Protein 3EOZ (pdb70)

Radius of gyration: 22.12 Å; Cα contacts (8 Å, |Δi|>4): 601; chains: 2; bounding box: 45×49×61 Å

Solvent-accessible surface area: 17477 Å² total

Organism: Plasmodium falciparum (isolate 3D7) (NCBI:txid36329)

Secondary structure (DSSP, 8-state):
--EEEEEEEE---HHHHHHHHHHHHHHHHHHTTPPEEEEEE---HHHHHHHHHHTT-TTSEEEE-GGG------HHHHHHHH-SPP-SS--EEEEEEE-HHHHHHHHHHHHT--HHHHHHHTT---SEEEEEEETTS-EEEE--GGGS---SEEEEE-/-EEEEEEE----SSHHHHHHHHHHHHHHHHSSSEEEEEEE---HHHHHHHHHHTT-TTPEEEE-GGG-----------HHHHHHHHHHHHHHHHHHHHHHHHHHTS----SEEEEEEE-HHHHHHHHHHHTT--HHHHHH---EEEEEEEE----EEEEEEEETTEEEEEEEE-

Foldseek 3Di:
DAKEKEKEFEQPPPVSLVVLLVVLVLVCVVCPPHAAQAEEEADPSRVSSSVNSCVSHVNHHYHYDNCLADDVPSLVVVLVVPLDADDDDHYHYYYYYHHPRSVLVSVCVLQVPDPVCSVVSSVDDFRIWIWMHHNVGHIDTDDDPSRGDDDPDDDDDD/DAKFKEFEKVADDCSLVVLQVVLVVCLVVLPPFAEAEEEAEDHTRVVSSVSSCVSHVNHYYYYQNLQDPDDDDDDDPDVVVVVVVVVVVVVNVVSLVVVLCVRPPDDDPDRYYYYYYHYPSSVVVNCCVLVVDDPVVVVPHDFFRMWMWDDDVWIWIWTWGDDPNHIDIDIDTD

GO terms:
  GO:0004619 phosphoglycerate mutase activity (F, IDA)

B-factor: mean 51.76, std 11.14, range [20.0, 93.27]

Structure (mmCIF, N/CA/C/O backbone):
data_3EOZ
#
_entry.id   3EOZ
#
_cell.length_a   116.244
_cell.length_b   116.244
_cell.length_c   81.986
_cell.angle_alpha   90.000
_cell.angle_beta   90.000
_cell.angle_gamma   90.000
#
_symmetry.space_group_name_H-M   'P 43 21 2'
#
loop_
_entity.id
_entity.type
_entity.pdbx_description
1 polymer 'putative Phosphoglycerate mutase'
2 non-polymer GLYCEROL
3 non-polymer 'PHOSPHATE ION'
4 water water
#
loop_
_atom_site.group_PDB
_atom_site.id
_atom_site.type_symbol
_atom_site.label_atom_id
_atom_site.label_alt_id
_atom_site.label_comp_id
_atom_site.label_asym_id
_atom_site.label_entity_id
_atom_site.label_seq_id
_atom_site.pdbx_PDB_ins_code
_atom_site.Cartn_x
_atom_site.Cartn_y
_atom_site.Cartn_z
_atom_site.occupancy
_atom_site.B_iso_or_equiv
_atom_site.auth_seq_id
_atom_site.auth_comp_id
_atom_site.auth_asym_id
_atom_site.auth_atom_id
_atom_site.pdbx_PDB_model_num
ATOM 1 N N . ASN A 1 19 ? 20.434 29.588 28.101 1.00 62.78 19 ASN A N 1
ATOM 2 C CA . ASN A 1 19 ? 21.330 29.014 29.152 1.00 62.87 19 ASN A CA 1
ATOM 3 C C . ASN A 1 19 ? 22.675 28.523 28.583 1.00 61.90 19 ASN A C 1
ATOM 4 O O . ASN A 1 19 ? 22.911 28.611 27.376 1.00 62.55 19 ASN A O 1
ATOM 9 N N . THR A 1 20 ? 23.546 28.015 29.455 1.00 60.26 20 THR A N 1
ATOM 10 C CA . THR A 1 20 ? 24.929 27.672 29.087 1.00 59.00 20 THR A CA 1
ATOM 11 C C . THR A 1 20 ? 25.012 26.326 28.328 1.00 57.30 20 THR A C 1
ATOM 12 O O . THR A 1 20 ? 24.311 25.363 28.648 1.00 57.40 20 THR A O 1
ATOM 16 N N . THR A 1 21 ? 25.858 26.267 27.305 1.00 55.30 21 THR A N 1
ATOM 17 C CA . THR A 1 21 ? 25.901 25.087 26.438 1.00 53.69 21 THR A CA 1
ATOM 18 C C . THR A 1 21 ? 27.313 24.691 26.087 1.00 52.26 21 THR A C 1
ATOM 19 O O . THR A 1 21 ? 28.174 25.551 25.904 1.00 52.24 21 THR A O 1
ATOM 23 N N . LYS A 1 22 ? 27.528 23.380 26.020 1.00 50.48 22 LYS A N 1
ATOM 24 C CA . LYS A 1 22 ? 28.748 22.791 25.489 1.00 49.34 22 LYS A CA 1
ATOM 25 C C . LYS A 1 22 ? 28.466 22.201 24.079 1.00 47.83 22 LYS A C 1
ATOM 26 O O . LYS A 1 22 ? 27.455 21.522 23.857 1.00 47.31 22 LYS A O 1
ATOM 32 N N . HIS A 1 23 ? 29.367 22.478 23.142 1.00 46.13 23 HIS A N 1
ATOM 33 C CA . HIS A 1 23 ? 29.256 22.005 21.761 1.00 44.32 23 HIS A CA 1
ATOM 34 C C . HIS A 1 23 ? 30.344 20.998 21.527 1.00 42.54 23 HIS A C 1
ATOM 35 O O . HIS A 1 23 ? 31.503 21.347 21.508 1.00 42.08 23 HIS A O 1
ATOM 42 N N . ILE A 1 24 ? 29.965 19.742 21.375 1.00 41.11 24 ILE A N 1
ATOM 43 C CA . ILE A 1 24 ? 30.904 18.659 21.148 1.00 40.15 24 ILE A CA 1
ATOM 44 C C . ILE A 1 24 ? 30.849 18.316 19.665 1.00 39.70 24 ILE A C 1
ATOM 45 O O . ILE A 1 24 ? 29.940 17.621 19.206 1.00 39.05 24 ILE A O 1
ATOM 50 N N . ILE A 1 25 ? 31.808 18.846 18.918 1.00 39.00 25 ILE A N 1
ATOM 51 C CA . ILE A 1 25 ? 31.829 18.691 17.475 1.00 38.68 25 ILE A CA 1
ATOM 52 C C . ILE A 1 25 ? 32.696 17.487 17.117 1.00 38.47 25 ILE A C 1
ATOM 53 O O . ILE A 1 25 ? 33.920 17.543 17.179 1.00 37.42 25 ILE A O 1
ATOM 58 N N . LEU A 1 26 ? 32.039 16.388 16.757 1.00 39.10 26 LEU A N 1
ATOM 59 C CA . LEU A 1 26 ? 32.735 15.158 16.402 1.00 39.92 26 LEU A CA 1
ATOM 60 C C . LEU A 1 26 ? 33.184 15.278 14.962 1.00 40.60 26 LEU A C 1
ATOM 61 O O . LEU A 1 26 ? 32.378 15.585 14.090 1.00 40.67 26 LEU A O 1
ATOM 66 N N . VAL A 1 27 ? 34.476 15.065 14.733 1.00 41.74 27 VAL A N 1
ATOM 67 C CA . VAL A 1 27 ? 35.065 15.169 13.405 1.00 42.81 27 VAL A CA 1
ATOM 68 C C . VAL A 1 27 ? 35.648 13.826 12.977 1.00 44.40 27 VAL A C 1
ATOM 69 O O . VAL A 1 27 ? 36.594 13.312 13.587 1.00 43.63 27 VAL A O 1
ATOM 73 N N . ARG A 1 28 ? 35.073 13.258 11.922 1.00 46.47 28 ARG A N 1
ATOM 74 C CA . ARG A 1 28 ? 35.549 12.002 11.369 1.00 48.39 28 ARG A CA 1
ATOM 75 C C . ARG A 1 28 ? 36.833 12.230 10.572 1.00 49.71 28 ARG A C 1
ATOM 76 O O . ARG A 1 28 ? 36.902 13.168 9.785 1.00 50.14 28 ARG A O 1
ATOM 84 N N . HIS A 1 29 ? 37.846 11.393 10.793 1.00 51.24 29 HIS A N 1
ATOM 85 C CA . HIS A 1 29 ? 39.064 11.389 9.950 1.00 52.33 29 HIS A CA 1
ATOM 86 C C . HIS A 1 29 ? 38.997 10.410 8.758 1.00 53.38 29 HIS A C 1
ATOM 87 O O . HIS A 1 29 ? 39.784 10.517 7.812 1.00 53.93 29 HIS A O 1
ATOM 94 N N . GLY A 1 30 ? 38.065 9.463 8.791 1.00 54.41 30 GLY A N 1
ATOM 95 C CA . GLY A 1 30 ? 37.846 8.540 7.654 1.00 55.06 30 GLY A CA 1
ATOM 96 C C . GLY A 1 30 ? 37.550 9.196 6.306 1.00 55.14 30 GLY A C 1
ATOM 97 O O . GLY A 1 30 ? 37.737 10.404 6.130 1.00 55.55 30 GLY A O 1
ATOM 98 N N . THR A 1 46 ? 46.926 10.634 3.507 1.00 72.92 46 THR A N 1
ATOM 99 C CA . THR A 1 46 ? 46.923 10.857 2.055 1.00 73.16 46 THR A CA 1
ATOM 100 C C . THR A 1 46 ? 46.974 12.342 1.725 1.00 73.22 46 THR A C 1
ATOM 101 O O . THR A 1 46 ? 46.440 13.163 2.467 1.00 73.58 46 THR A O 1
ATOM 105 N N . LYS A 1 47 ? 47.589 12.680 0.595 1.00 73.18 47 LYS A N 1
ATOM 106 C CA . LYS A 1 47 ? 47.693 14.075 0.148 1.00 73.07 47 LYS A CA 1
ATOM 107 C C . LYS A 1 47 ? 46.331 14.763 -0.025 1.00 72.48 47 LYS A C 1
ATOM 108 O O . LYS A 1 47 ? 46.167 15.938 0.332 1.00 72.50 47 LYS A O 1
ATOM 114 N N . GLU A 1 48 ? 45.375 14.034 -0.594 1.00 71.72 48 GLU A N 1
ATOM 115 C CA . GLU A 1 48 ? 43.995 14.511 -0.709 1.00 71.10 48 GLU A CA 1
ATOM 116 C C . GLU A 1 48 ? 43.296 14.435 0.654 1.00 70.38 48 GLU A C 1
ATOM 117 O O . GLU A 1 48 ? 42.466 15.283 0.990 1.00 70.18 48 GLU A O 1
ATOM 123 N N . GLY A 1 49 ? 43.638 13.418 1.437 1.00 69.59 49 GLY A N 1
ATOM 124 C CA . GLY A 1 49 ? 43.197 13.345 2.826 1.00 69.05 49 GLY A CA 1
ATOM 125 C C . GLY A 1 49 ? 43.569 14.621 3.558 1.00 68.52 49 GLY A C 1
ATOM 126 O O . GLY A 1 49 ? 42.743 15.201 4.254 1.00 68.89 49 GLY A O 1
ATOM 127 N N . CYS A 1 50 ? 44.807 15.073 3.370 1.00 67.53 50 CYS A N 1
ATOM 128 C CA . CYS A 1 50 ? 45.287 16.297 4.000 1.00 66.77 50 CYS A CA 1
ATOM 129 C C . CYS A 1 50 ? 44.516 17.514 3.536 1.00 66.20 50 CYS A C 1
ATOM 130 O O . CYS A 1 50 ? 44.112 18.345 4.349 1.00 66.32 50 CYS A O 1
ATOM 133 N N . LYS A 1 51 ? 44.316 17.625 2.231 1.00 65.67 51 LYS A N 1
ATOM 134 C CA . LYS A 1 51 ? 43.521 18.716 1.672 1.00 65.29 51 LYS A CA 1
ATOM 135 C C . LYS A 1 51 ? 42.144 18.829 2.356 1.00 64.13 51 LYS A C 1
ATOM 136 O O . LYS A 1 51 ? 41.694 19.927 2.665 1.00 64.17 51 LYS A O 1
ATOM 142 N N . GLN A 1 52 ? 41.502 17.689 2.618 1.00 62.63 52 GLN A N 1
ATOM 143 C CA . GLN A 1 52 ? 40.137 17.669 3.136 1.00 61.35 52 GLN A CA 1
ATOM 144 C C . GLN A 1 52 ? 40.066 17.995 4.622 1.00 59.70 52 GLN A C 1
ATOM 145 O O . GLN A 1 52 ? 39.182 18.741 5.043 1.00 59.88 52 GLN A O 1
ATOM 151 N N . ALA A 1 53 ? 40.992 17.459 5.414 1.00 57.43 53 ALA A N 1
ATOM 152 C CA . ALA A 1 53 ? 41.133 17.904 6.804 1.00 55.76 53 ALA A CA 1
ATOM 153 C C . ALA A 1 53 ? 41.251 19.437 6.847 1.00 54.39 53 ALA A C 1
ATOM 154 O O . ALA A 1 53 ? 40.595 20.094 7.639 1.00 53.53 53 ALA A O 1
ATOM 156 N N . ASP A 1 54 ? 42.060 19.989 5.947 1.00 53.18 54 ASP A N 1
ATOM 157 C CA . ASP A 1 54 ? 42.299 21.421 5.894 1.00 52.16 54 ASP A CA 1
ATOM 158 C C . ASP A 1 54 ? 41.038 22.204 5.520 1.00 51.27 54 ASP A C 1
ATOM 159 O O . ASP A 1 54 ? 40.805 23.272 6.090 1.00 51.23 54 ASP A O 1
ATOM 164 N N . ILE A 1 55 ? 40.242 21.698 4.569 1.00 50.29 55 ILE A N 1
ATOM 165 C CA . ILE A 1 55 ? 38.971 22.355 4.185 1.00 49.39 55 ILE A CA 1
ATOM 166 C C . ILE A 1 55 ? 37.933 22.246 5.305 1.00 48.39 55 ILE A C 1
ATOM 167 O O . ILE A 1 55 ? 37.217 23.195 5.594 1.00 48.32 55 ILE A O 1
ATOM 172 N N . THR A 1 56 ? 37.863 21.095 5.948 1.00 47.63 56 THR A N 1
ATOM 173 C CA . THR A 1 56 ? 37.049 20.967 7.146 1.00 46.90 56 THR A CA 1
ATOM 174 C C . THR A 1 56 ? 37.457 22.001 8.194 1.00 46.90 56 THR A C 1
ATOM 175 O O . THR A 1 56 ? 36.604 22.704 8.756 1.00 47.52 56 THR A O 1
ATOM 179 N N . GLY A 1 57 ? 38.762 22.102 8.436 1.00 46.24 57 GLY A N 1
ATOM 180 C CA . GLY A 1 57 ? 39.312 23.076 9.376 1.00 45.58 57 GLY A CA 1
ATOM 181 C C . GLY A 1 57 ? 38.828 24.466 9.065 1.00 44.95 57 GLY A C 1
ATOM 182 O O . GLY A 1 57 ? 38.359 25.169 9.954 1.00 45.07 57 GLY A O 1
ATOM 183 N N . LYS A 1 58 ? 38.926 24.846 7.793 1.00 44.63 58 LYS A N 1
ATOM 184 C CA . LYS A 1 58 ? 38.443 26.139 7.313 1.00 44.64 58 LYS A CA 1
ATOM 185 C C . LYS A 1 58 ? 36.950 26.298 7.517 1.00 43.96 58 LYS A C 1
ATOM 186 O O . LYS A 1 58 ? 36.479 27.367 7.913 1.00 44.16 58 LYS A O 1
ATOM 192 N N . LYS A 1 59 ? 36.200 25.239 7.231 1.00 43.24 59 LYS A N 1
ATOM 193 C CA . LYS A 1 59 ? 34.739 25.305 7.300 1.00 42.82 59 LYS A CA 1
ATOM 194 C C . LYS A 1 59 ? 34.239 25.489 8.737 1.00 41.58 59 LYS A C 1
ATOM 195 O O . LYS A 1 59 ? 33.372 26.320 9.007 1.00 40.20 59 LYS A O 1
ATOM 201 N N . LEU A 1 60 ? 34.829 24.744 9.659 1.00 41.26 60 LEU A N 1
ATOM 202 C CA . LEU A 1 60 ? 34.517 24.918 11.075 1.00 41.49 60 LEU A CA 1
ATOM 203 C C . LEU A 1 60 ? 34.840 26.340 11.537 1.00 42.13 60 LEU A C 1
ATOM 204 O O . LEU A 1 60 ? 34.140 26.889 12.376 1.00 41.74 60 LEU A O 1
ATOM 209 N N . LYS A 1 61 ? 35.893 26.932 10.969 1.00 43.07 61 LYS A N 1
ATOM 210 C CA . LYS A 1 61 ? 36.301 28.274 11.337 1.00 43.68 61 LYS A CA 1
ATOM 211 C C . LYS A 1 61 ? 35.347 29.319 10.776 1.00 44.60 61 LYS A C 1
ATOM 212 O O . LYS A 1 61 ? 35.043 30.292 11.457 1.00 44.40 61 LYS A O 1
ATOM 218 N N . ASP A 1 62 ? 34.882 29.150 9.533 1.00 45.82 62 ASP A N 1
ATOM 219 C CA . ASP A 1 62 ? 33.836 30.048 9.015 1.00 46.55 62 ASP A CA 1
ATOM 220 C C . ASP A 1 62 ? 32.643 30.080 9.993 1.00 46.51 62 ASP A C 1
ATOM 221 O O . ASP A 1 62 ? 32.136 31.140 10.321 1.00 46.83 62 ASP A O 1
ATOM 226 N N . ILE A 1 63 ? 32.225 28.922 10.482 1.00 46.87 63 ILE A N 1
ATOM 227 C CA . ILE A 1 63 ? 31.062 28.844 11.368 1.00 47.54 63 ILE A CA 1
ATOM 228 C C . ILE A 1 63 ? 31.371 29.327 12.789 1.00 48.12 63 ILE A C 1
ATOM 229 O O . ILE A 1 63 ? 30.664 30.166 13.315 1.00 48.00 63 ILE A O 1
ATOM 234 N N . LEU A 1 64 ? 32.415 28.794 13.405 1.00 49.49 64 LEU A N 1
ATOM 235 C CA . LEU A 1 64 ? 32.772 29.176 14.775 1.00 50.71 64 LEU A CA 1
ATOM 236 C C . LEU A 1 64 ? 33.260 30.620 14.851 1.00 52.36 64 LEU A C 1
ATOM 237 O O . LEU A 1 64 ? 33.154 31.258 15.896 1.00 52.15 64 LEU A O 1
ATOM 242 N N . ASN A 1 65 ? 33.798 31.127 13.746 1.00 54.14 65 ASN A N 1
ATOM 243 C CA . ASN A 1 65 ? 34.096 32.556 13.612 1.00 55.90 65 ASN A CA 1
ATOM 244 C C . ASN A 1 65 ? 34.923 33.130 14.798 1.00 56.29 65 ASN A C 1
ATOM 245 O O . ASN A 1 65 ? 36.027 32.663 15.076 1.00 56.20 65 ASN A O 1
ATOM 250 N N . ASN A 1 66 ? 34.400 34.176 15.430 1.00 57.07 66 ASN A N 1
ATOM 251 C CA . ASN A 1 66 ? 34.788 34.627 16.768 1.00 57.73 66 ASN A CA 1
ATOM 252 C C . ASN A 1 66 ? 35.169 33.551 17.794 1.00 57.28 66 ASN A C 1
ATOM 253 O O . ASN A 1 66 ? 36.261 33.619 18.364 1.00 58.11 66 ASN A O 1
ATOM 258 N N . LYS A 1 67 ? 34.300 32.554 17.996 1.00 56.59 67 LYS A N 1
ATOM 259 C CA . LYS A 1 67 ? 34.346 31.661 19.181 1.00 55.82 67 LYS A CA 1
ATOM 260 C C . LYS A 1 67 ? 35.670 30.946 19.378 1.00 54.83 67 LYS A C 1
ATOM 261 O O . LYS A 1 67 ? 36.390 30.683 18.435 1.00 55.21 67 LYS A O 1
ATOM 267 N N . LYS A 1 68 ? 35.930 30.575 20.620 1.00 54.02 68 LYS A N 1
ATOM 268 C CA . LYS A 1 68 ? 37.137 29.879 21.017 1.00 53.46 68 LYS A CA 1
ATOM 269 C C . LYS A 1 68 ? 36.836 28.394 21.146 1.00 52.59 68 LYS A C 1
ATOM 270 O O . LYS A 1 68 ? 35.905 28.010 21.863 1.00 52.30 68 LYS A O 1
ATOM 276 N N . VAL A 1 69 ? 37.610 27.549 20.467 1.00 51.71 69 VAL A N 1
ATOM 277 C CA . VAL A 1 69 ? 37.576 26.142 20.805 1.00 51.17 69 VAL A CA 1
ATOM 278 C C . VAL A 1 69 ? 38.659 25.950 21.865 1.00 51.14 69 VAL A C 1
ATOM 279 O O . VAL A 1 69 ? 39.812 26.304 21.677 1.00 50.76 69 VAL A O 1
ATOM 283 N N . SER A 1 70 ? 38.250 25.466 23.026 1.00 51.60 70 SER A N 1
ATOM 284 C CA . SER A 1 70 ? 39.166 25.327 24.143 1.00 51.94 70 SER A CA 1
ATOM 285 C C . SER A 1 70 ? 40.108 24.160 23.900 1.00 51.77 70 SER A C 1
ATOM 286 O O . SER A 1 70 ? 41.278 24.196 24.291 1.00 52.35 70 SER A O 1
ATOM 289 N N . VAL A 1 71 ? 39.617 23.134 23.221 1.00 51.39 71 VAL A N 1
ATOM 290 C CA . VAL A 1 71 ? 40.364 21.892 23.130 1.00 50.88 71 VAL A CA 1
ATOM 291 C C . VAL A 1 71 ? 39.962 21.032 21.939 1.00 50.64 71 VAL A C 1
ATOM 292 O O . VAL A 1 71 ? 38.793 20.964 21.569 1.00 50.48 71 VAL A O 1
ATOM 296 N N . ILE A 1 72 ? 40.963 20.386 21.352 1.00 50.30 72 ILE A N 1
ATOM 297 C CA . ILE A 1 72 ? 40.776 19.475 20.264 1.00 50.09 72 ILE A CA 1
ATOM 298 C C . ILE A 1 72 ? 41.242 18.109 20.755 1.00 50.91 72 ILE A C 1
ATOM 299 O O . ILE A 1 72 ? 42.437 17.830 20.791 1.00 50.61 72 ILE A O 1
ATOM 304 N N . TYR A 1 73 ? 40.287 17.269 21.140 1.00 51.97 73 TYR A N 1
ATOM 305 C CA . TYR A 1 73 ? 40.583 15.898 21.536 1.00 53.15 73 TYR A CA 1
ATOM 306 C C . TYR A 1 73 ? 40.780 15.030 20.324 1.00 54.38 73 TYR A C 1
ATOM 307 O O . TYR A 1 73 ? 40.226 15.300 19.262 1.00 54.63 73 TYR A O 1
ATOM 316 N N . HIS A 1 74 ? 41.577 13.984 20.475 1.00 56.25 74 HIS A N 1
ATOM 317 C CA . HIS A 1 74 ? 41.751 13.029 19.393 1.00 58.11 74 HIS A CA 1
ATOM 318 C C . HIS A 1 74 ? 42.226 11.673 19.899 1.00 59.40 74 HIS A C 1
ATOM 319 O O . HIS A 1 74 ? 42.745 11.548 21.016 1.00 59.74 74 HIS A O 1
ATOM 326 N N . SER A 1 75 ? 42.010 10.653 19.072 1.00 60.85 75 SER A N 1
ATOM 327 C CA . SER A 1 75 ? 42.439 9.299 19.387 1.00 62.04 75 SER A CA 1
ATOM 328 C C . SER A 1 75 ? 43.949 9.158 19.153 1.00 63.32 75 SER A C 1
ATOM 329 O O . SER A 1 75 ? 44.611 10.074 18.671 1.00 62.87 75 SER A O 1
ATOM 332 N N . ASP A 1 76 ? 44.472 7.986 19.493 1.00 65.17 76 ASP A N 1
ATOM 333 C CA . ASP A 1 76 ? 45.891 7.701 19.370 1.00 66.50 76 ASP A CA 1
ATOM 334 C C . ASP A 1 76 ? 46.256 7.352 17.925 1.00 67.48 76 ASP A C 1
ATOM 335 O O . ASP A 1 76 ? 47.417 7.390 17.557 1.00 67.83 76 ASP A O 1
ATOM 348 N N . ILE A 1 78 ? 47.110 7.369 14.018 1.00 69.28 78 ILE A N 1
ATOM 349 C CA . ILE A 1 78 ? 47.929 8.304 13.254 1.00 68.76 78 ILE A CA 1
ATOM 350 C C . ILE A 1 78 ? 47.063 9.321 12.510 1.00 67.90 78 ILE A C 1
ATOM 351 O O . ILE A 1 78 ? 47.328 10.521 12.585 1.00 68.05 78 ILE A O 1
ATOM 356 N N . ARG A 1 79 ? 46.025 8.840 11.821 1.00 66.86 79 ARG A N 1
ATOM 357 C CA . ARG A 1 79 ? 45.148 9.702 11.007 1.00 65.93 79 ARG A CA 1
ATOM 358 C C . ARG A 1 79 ? 44.384 10.744 11.839 1.00 64.27 79 ARG A C 1
ATOM 359 O O . ARG A 1 79 ? 44.160 11.859 11.376 1.00 64.11 79 ARG A O 1
ATOM 367 N N . ALA A 1 80 ? 43.977 10.364 13.048 1.00 62.44 80 ALA A N 1
ATOM 368 C CA . ALA A 1 80 ? 43.318 11.277 13.977 1.00 61.21 80 ALA A CA 1
ATOM 369 C C . ALA A 1 80 ? 44.250 12.435 14.354 1.00 60.18 80 ALA A C 1
ATOM 370 O O . ALA A 1 80 ? 43.855 13.597 14.284 1.00 59.52 80 ALA A O 1
ATOM 372 N N . LYS A 1 81 ? 45.486 12.101 14.739 1.00 59.29 81 LYS A N 1
ATOM 373 C CA . LYS A 1 81 ? 46.522 13.094 15.095 1.00 58.28 81 LYS A CA 1
ATOM 374 C C . LYS A 1 81 ? 46.835 14.019 13.922 1.00 56.94 81 LYS A C 1
ATOM 375 O O . LYS A 1 81 ? 46.943 15.243 14.069 1.00 56.23 81 LYS A O 1
ATOM 381 N N . GLU A 1 82 ? 46.972 13.411 12.751 1.00 55.63 82 GLU A N 1
ATOM 382 C CA . GLU A 1 82 ? 47.248 14.143 11.537 1.00 54.79 82 GLU A CA 1
ATOM 383 C C . GLU A 1 82 ? 46.143 15.145 11.307 1.00 53.27 82 GLU A C 1
ATOM 384 O O . GLU A 1 82 ? 46.398 16.326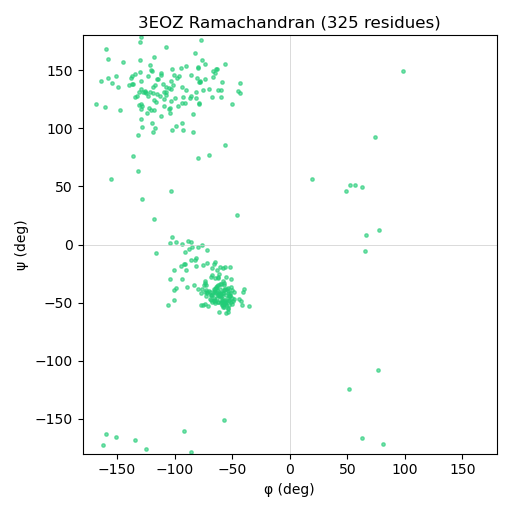 11.091 1.00 53.38 82 GLU A O 1
ATOM 390 N N . THR A 1 83 ? 44.909 14.668 11.398 1.00 51.75 83 THR A N 1
ATOM 391 C CA . THR A 1 83 ? 43.730 15.504 11.174 1.00 50.56 83 THR A CA 1
ATOM 392 C C . THR A 1 83 ? 43.641 16.628 12.194 1.00 49.61 83 THR A C 1
ATOM 393 O O . THR A 1 83 ? 43.436 17.792 11.838 1.00 48.98 83 THR A O 1
ATOM 397 N N . ALA A 1 84 ? 43.786 16.246 13.465 1.00 48.89 84 ALA A N 1
ATOM 398 C CA . ALA A 1 84 ? 43.864 17.172 14.575 1.00 48.14 84 ALA A CA 1
ATOM 399 C C . ALA A 1 84 ? 44.907 18.254 14.294 1.00 48.04 84 ALA A C 1
ATOM 400 O O . ALA A 1 84 ? 44.612 19.452 14.395 1.00 47.52 84 ALA A O 1
ATOM 402 N N . ASN A 1 85 ? 46.115 17.837 13.909 1.00 48.04 85 ASN A N 1
ATOM 403 C CA . ASN A 1 85 ? 47.179 18.797 13.588 1.00 48.11 85 ASN A CA 1
ATOM 404 C C . ASN A 1 85 ? 46.806 19.753 12.447 1.00 47.04 85 ASN A C 1
ATOM 405 O O . ASN A 1 85 ? 46.961 20.968 12.579 1.00 46.34 85 ASN A O 1
ATOM 410 N N . ILE A 1 86 ? 46.281 19.229 11.348 1.00 45.96 86 ILE A N 1
ATOM 411 C CA . ILE A 1 86 ? 45.884 20.108 10.244 1.00 45.43 86 ILE A CA 1
ATOM 412 C C . ILE A 1 86 ? 44.802 21.114 10.675 1.00 45.44 86 ILE A C 1
ATOM 413 O O . ILE A 1 86 ? 44.867 22.303 10.338 1.00 45.50 86 ILE A O 1
ATOM 418 N N . ILE A 1 87 ? 43.815 20.642 11.430 1.00 45.12 87 ILE A N 1
ATOM 419 C CA . ILE A 1 87 ? 42.679 21.477 11.778 1.00 44.77 87 ILE A CA 1
ATOM 420 C C . ILE A 1 87 ? 43.090 22.538 12.795 1.00 44.59 87 ILE A C 1
ATOM 421 O O . ILE A 1 87 ? 42.682 23.695 12.669 1.00 44.62 87 ILE A O 1
ATOM 426 N N . SER A 1 88 ? 43.920 22.146 13.765 1.00 44.44 88 SER A N 1
ATOM 427 C CA . SER A 1 88 ? 44.437 23.055 14.827 1.00 44.45 88 SER A CA 1
ATOM 428 C C . SER A 1 88 ? 45.078 24.356 14.337 1.00 44.14 88 SER A C 1
ATOM 429 O O . SER A 1 88 ? 45.191 25.297 15.119 1.00 44.54 88 SER A O 1
ATOM 432 N N . LYS A 1 89 ? 45.488 24.409 13.068 1.00 43.40 89 LYS A N 1
ATOM 433 C CA . LYS A 1 89 ? 45.919 25.653 12.430 1.00 43.50 89 LYS A CA 1
ATOM 434 C C . LYS A 1 89 ? 44.941 26.813 12.583 1.00 42.79 89 LYS A C 1
ATOM 435 O O . LYS A 1 89 ? 45.353 27.983 12.674 1.00 43.41 89 LYS A O 1
ATOM 441 N N . TYR A 1 90 ? 43.649 26.514 12.544 1.00 41.93 90 TYR A N 1
ATOM 442 C CA . TYR A 1 90 ? 42.629 27.568 12.617 1.00 41.01 90 TYR A CA 1
ATOM 443 C C . TYR A 1 90 ? 42.227 27.825 14.058 1.00 40.21 90 TYR A C 1
ATOM 444 O O . TYR A 1 90 ? 41.522 28.782 14.338 1.00 39.53 90 TYR A O 1
ATOM 453 N N . PHE A 1 91 ? 42.728 26.997 14.970 1.00 40.23 91 PHE A N 1
ATOM 454 C CA . PHE A 1 91 ? 42.469 27.146 16.413 1.00 41.06 91 PHE A CA 1
ATOM 455 C C . PHE A 1 91 ? 43.793 27.043 17.188 1.00 41.14 91 PHE A C 1
ATOM 456 O O . PHE A 1 91 ? 43.985 26.119 17.978 1.00 40.83 91 PHE A O 1
ATOM 464 N N . PRO A 1 92 ? 44.715 27.993 16.943 1.00 41.78 92 PRO A N 1
ATOM 465 C CA . PRO A 1 92 ? 46.048 27.974 17.553 1.00 42.39 92 PRO A CA 1
ATOM 466 C C . PRO A 1 92 ? 46.047 27.954 19.065 1.00 42.69 92 PRO A C 1
ATOM 467 O O . PRO A 1 92 ? 46.923 27.325 19.634 1.00 42.58 92 PRO A O 1
ATOM 471 N N . ASP A 1 93 ? 45.061 28.600 19.687 1.00 43.26 93 ASP A N 1
ATOM 472 C CA . ASP A 1 93 ? 44.941 28.646 21.143 1.00 44.14 93 ASP A CA 1
ATOM 473 C C . ASP A 1 93 ? 44.198 27.462 21.758 1.00 44.78 93 ASP A C 1
ATOM 474 O O . ASP A 1 93 ? 43.992 27.424 22.975 1.00 44.57 93 ASP A O 1
ATOM 479 N N . ALA A 1 94 ? 43.782 26.508 20.935 1.00 45.37 94 ALA A N 1
ATOM 480 C CA . ALA A 1 94 ? 43.125 25.305 21.448 1.00 46.06 94 ALA A CA 1
ATOM 481 C C . ALA A 1 94 ? 44.175 24.353 21.990 1.00 47.04 94 ALA A C 1
ATOM 482 O O . ALA A 1 94 ? 45.248 24.203 21.407 1.00 45.88 94 ALA A O 1
ATOM 484 N N . ASN A 1 95 ? 43.872 23.712 23.110 1.00 48.55 95 ASN A N 1
ATOM 485 C CA . ASN A 1 95 ? 44.747 22.668 23.619 1.00 49.96 95 ASN A CA 1
ATOM 486 C C . ASN A 1 95 ? 44.491 21.392 22.888 1.00 51.18 95 ASN A C 1
ATOM 487 O O . ASN A 1 95 ? 43.358 21.079 22.559 1.00 52.03 95 ASN A O 1
ATOM 492 N N . LEU A 1 96 ? 45.547 20.641 22.645 1.00 52.32 96 LEU A N 1
ATOM 493 C CA . LEU A 1 96 ? 45.438 19.438 21.868 1.00 53.71 96 LEU A CA 1
ATOM 494 C C . LEU A 1 96 ? 45.617 18.281 22.826 1.00 54.74 96 LEU A C 1
ATOM 495 O O . LEU A 1 96 ? 46.644 18.186 23.470 1.00 55.01 96 LEU A O 1
ATOM 500 N N . ILE A 1 97 ? 44.607 17.424 22.954 1.00 56.02 97 ILE A N 1
ATOM 501 C CA . ILE A 1 97 ? 44.662 16.337 23.919 1.00 56.87 97 ILE A CA 1
ATOM 502 C C . ILE A 1 97 ? 44.474 14.993 23.235 1.00 58.13 97 ILE A C 1
ATOM 503 O O . ILE A 1 97 ? 43.529 14.800 22.477 1.00 58.20 97 ILE A O 1
ATOM 508 N N . ASN A 1 98 ? 45.403 14.076 23.499 1.00 59.63 98 ASN A N 1
ATOM 509 C CA . ASN A 1 98 ? 45.337 12.728 22.961 1.00 61.01 98 ASN A CA 1
ATOM 510 C C . ASN A 1 98 ? 44.649 11.831 23.976 1.00 61.83 98 ASN A C 1
ATOM 511 O O . ASN A 1 98 ? 45.096 11.725 25.111 1.00 62.48 98 ASN A O 1
ATOM 516 N N . ASP A 1 99 ? 43.547 11.209 23.572 1.00 62.77 99 ASP A N 1
ATOM 517 C CA . ASP A 1 99 ? 42.852 10.268 24.435 1.00 63.44 99 ASP A CA 1
ATOM 518 C C . ASP A 1 99 ? 42.819 8.902 23.760 1.00 64.19 99 ASP A C 1
ATOM 519 O O . ASP A 1 99 ? 42.041 8.684 22.838 1.00 64.04 99 ASP A O 1
ATOM 524 N N . PRO A 1 100 ? 43.658 7.967 24.232 1.00 65.31 100 PRO A N 1
ATOM 525 C CA . PRO A 1 100 ? 43.672 6.636 23.615 1.00 65.92 100 PRO A CA 1
ATOM 526 C C . PRO A 1 100 ? 42.359 5.859 23.800 1.00 66.41 100 PRO A C 1
ATOM 527 O O . PRO A 1 100 ? 42.142 4.866 23.104 1.00 66.62 100 PRO A O 1
ATOM 531 N N . ASN A 1 101 ? 41.496 6.303 24.717 1.00 66.96 101 ASN A N 1
ATOM 532 C CA . ASN A 1 101 ? 40.154 5.718 24.852 1.00 67.43 101 ASN A CA 1
ATOM 533 C C . ASN A 1 101 ? 39.285 5.886 23.608 1.00 67.62 101 ASN A C 1
ATOM 534 O O . ASN A 1 101 ? 38.423 5.055 23.360 1.00 67.68 101 ASN A O 1
ATOM 539 N N . LEU A 1 102 ? 39.514 6.948 22.835 1.00 68.04 102 LEU A N 1
ATOM 540 C CA . LEU A 1 102 ? 38.773 7.169 21.588 1.00 68.53 102 LEU A CA 1
ATOM 541 C C . LEU A 1 102 ? 39.091 6.142 20.511 1.00 69.44 102 LEU A C 1
ATOM 542 O O . LEU A 1 102 ? 38.297 5.968 19.585 1.00 69.76 102 LEU A O 1
ATOM 547 N N . ASN A 1 103 ? 40.233 5.467 20.624 1.00 70.46 103 ASN A N 1
ATOM 548 C CA . ASN A 1 103 ? 40.622 4.434 19.657 1.00 71.27 103 ASN A CA 1
ATOM 549 C C . ASN A 1 103 ? 39.474 3.500 19.307 1.00 71.94 103 ASN A C 1
ATOM 550 O O . ASN A 1 103 ? 38.787 2.985 20.191 1.00 72.00 103 ASN A O 1
ATOM 555 N N . GLU A 1 104 ? 39.278 3.275 18.012 1.00 72.90 104 GLU A N 1
ATOM 556 C CA . GLU A 1 104 ? 38.076 2.597 17.531 1.00 73.69 104 GLU A CA 1
ATOM 557 C C . GLU A 1 104 ? 38.101 1.077 17.655 1.00 74.16 104 GLU A C 1
ATOM 558 O O . GLU A 1 104 ? 39.159 0.451 17.660 1.00 74.01 104 GLU A O 1
ATOM 564 N N . GLY A 1 105 ? 36.899 0.514 17.776 1.00 74.90 105 GLY A N 1
ATOM 565 C CA . GLY A 1 105 ? 36.631 -0.902 17.501 1.00 75.27 105 GLY A CA 1
ATOM 566 C C . GLY A 1 105 ? 35.365 -0.967 16.662 1.00 75.56 105 GLY A C 1
ATOM 567 O O . GLY A 1 105 ? 34.926 0.063 16.149 1.00 75.61 105 GLY A O 1
ATOM 568 N N . THR A 1 106 ? 34.803 -2.169 16.495 1.00 76.00 106 THR A N 1
ATOM 569 C CA . THR A 1 106 ? 33.416 -2.358 16.019 1.00 76.19 106 THR A CA 1
ATOM 570 C C . THR A 1 106 ? 33.184 -2.166 14.518 1.00 76.50 106 THR A C 1
ATOM 571 O O . THR A 1 106 ? 32.029 -2.019 14.072 1.00 76.59 106 THR A O 1
ATOM 575 N N . LYS A 1 129 ? 34.113 -2.202 25.521 1.00 78.44 129 LYS A N 1
ATOM 576 C CA . LYS A 1 129 ? 33.335 -1.138 26.149 1.00 78.34 129 LYS A CA 1
ATOM 577 C C . LYS A 1 129 ? 34.163 -0.277 27.128 1.00 78.35 129 LYS A C 1
ATOM 578 O O . LYS A 1 129 ? 33.675 0.110 28.195 1.00 78.68 129 LYS A O 1
ATOM 580 N N . ARG A 1 130 ? 35.414 0.012 26.753 1.00 78.10 130 ARG A N 1
ATOM 581 C CA . ARG A 1 130 ? 36.197 1.111 27.349 1.00 77.64 130 ARG A CA 1
ATOM 582 C C . ARG A 1 130 ? 35.822 2.453 26.706 1.00 77.47 130 ARG A C 1
ATOM 583 O O . ARG A 1 130 ? 36.238 3.515 27.175 1.00 77.43 130 ARG A O 1
ATOM 585 N N . ILE A 1 131 ? 35.069 2.382 25.603 1.00 76.84 131 ILE A N 1
ATOM 586 C CA . ILE A 1 131 ? 34.503 3.550 24.935 1.00 76.33 131 ILE A CA 1
ATOM 587 C C . ILE A 1 131 ? 33.534 4.292 25.848 1.00 75.85 131 ILE A C 1
ATOM 588 O O . ILE A 1 131 ? 33.342 5.502 25.704 1.00 75.67 131 ILE A O 1
ATOM 593 N N . ASN A 1 132 ? 32.914 3.558 26.772 1.00 75.18 132 ASN A N 1
ATOM 594 C CA . ASN A 1 132 ? 32.047 4.159 27.779 1.00 74.85 132 ASN A CA 1
ATOM 595 C C . ASN A 1 132 ? 32.828 5.155 28.645 1.00 74.11 132 ASN A C 1
ATOM 596 O O . ASN A 1 132 ? 32.315 6.207 29.014 1.00 73.63 132 ASN A O 1
ATOM 601 N N . LYS A 1 133 ? 34.073 4.812 28.956 1.00 73.51 133 LYS A N 1
ATOM 602 C CA . LYS A 1 133 ? 34.976 5.726 29.653 1.00 73.00 133 LYS A CA 1
ATOM 603 C C . LYS A 1 133 ? 35.025 7.042 28.859 1.00 71.98 133 LYS A C 1
ATOM 604 O O . LYS A 1 133 ? 34.733 8.114 29.391 1.00 71.97 133 LYS A O 1
ATOM 610 N N . ALA A 1 134 ? 35.353 6.931 27.572 1.00 70.70 134 ALA A N 1
ATOM 611 C CA . ALA A 1 134 ? 35.448 8.083 26.670 1.00 69.68 134 ALA A CA 1
ATOM 612 C C . ALA A 1 134 ? 34.139 8.874 26.555 1.00 68.83 134 ALA A C 1
ATOM 613 O O . ALA A 1 134 ? 34.139 10.090 26.729 1.00 68.53 134 ALA A O 1
ATOM 615 N N . TYR A 1 135 ? 33.028 8.201 26.259 1.00 67.78 135 TYR A N 1
ATOM 616 C CA . TYR A 1 135 ? 31.749 8.903 26.195 1.00 67.04 135 TYR A CA 1
ATOM 617 C C . TYR A 1 135 ? 31.531 9.666 27.502 1.00 66.92 135 TYR A C 1
ATOM 618 O O . TYR A 1 135 ? 31.323 10.886 27.508 1.00 66.62 135 TYR A O 1
ATOM 627 N N . GLU A 1 136 ? 31.589 8.924 28.606 1.00 66.85 136 GLU A N 1
ATOM 628 C CA . GLU A 1 136 ? 31.371 9.473 29.950 1.00 66.79 136 GLU A CA 1
ATOM 629 C C . GLU A 1 136 ? 32.191 10.743 30.162 1.00 66.01 136 GLU A C 1
ATOM 630 O O . GLU A 1 136 ? 31.705 11.711 30.723 1.00 65.88 136 GLU A O 1
ATOM 636 N N . THR A 1 137 ? 33.427 10.729 29.675 1.00 65.38 137 THR A N 1
ATOM 637 C CA . THR A 1 137 ? 34.340 11.869 29.780 1.00 65.06 137 THR A CA 1
ATOM 638 C C . THR A 1 137 ? 33.879 13.137 29.069 1.00 64.71 137 THR A C 1
ATOM 639 O O . THR A 1 137 ? 34.027 14.240 29.601 1.00 64.81 137 THR A O 1
ATOM 643 N N . TYR A 1 138 ? 33.360 12.988 27.853 1.00 63.87 138 TYR A N 1
ATOM 644 C CA . TYR A 1 138 ? 33.042 14.147 27.027 1.00 63.06 138 TYR A CA 1
ATOM 645 C C . TYR A 1 138 ? 31.610 14.612 27.170 1.00 62.87 138 TYR A C 1
ATOM 646 O O . TYR A 1 138 ? 31.327 15.797 27.042 1.00 62.49 138 TYR A O 1
ATOM 655 N N . PHE A 1 139 ? 30.706 13.689 27.458 1.00 63.03 139 PHE A N 1
ATOM 656 C CA . PHE A 1 139 ? 29.288 14.005 27.391 1.00 63.40 139 PHE A CA 1
ATOM 657 C C . PHE A 1 139 ? 28.659 14.221 28.762 1.00 64.24 139 PHE A C 1
ATOM 658 O O . PHE A 1 139 ? 27.583 13.723 29.050 1.00 64.70 139 PHE A O 1
ATOM 666 N N . TYR A 1 140 ? 29.336 14.996 29.597 1.00 65.39 140 TYR A N 1
ATOM 667 C CA . TYR A 1 140 ? 28.794 15.392 30.898 1.00 66.16 140 TYR A CA 1
ATOM 668 C C . TYR A 1 140 ? 28.263 16.811 30.760 1.00 66.44 140 TYR A C 1
ATOM 669 O O . TYR A 1 140 ? 28.809 17.609 29.997 1.00 66.81 140 TYR A O 1
ATOM 678 N N . LYS A 1 141 ? 27.190 17.121 31.473 1.00 66.91 141 LYS A N 1
ATOM 679 C CA . LYS A 1 141 ? 26.575 18.445 31.381 1.00 67.48 141 LYS A CA 1
ATOM 680 C C . LYS A 1 141 ? 27.593 19.523 31.768 1.00 67.90 141 LYS A C 1
ATOM 681 O O . LYS A 1 141 ? 28.383 19.327 32.698 1.00 68.74 141 LYS A O 1
ATOM 683 N N . PRO A 1 142 ? 27.595 20.660 31.052 1.00 68.01 142 PRO A N 1
ATOM 684 C CA . PRO A 1 142 ? 28.477 21.748 31.452 1.00 67.96 142 PRO A CA 1
ATOM 685 C C . PRO A 1 142 ? 27.906 22.454 32.670 1.00 68.14 142 PRO A C 1
ATOM 686 O O . PRO A 1 142 ? 26.700 22.350 32.925 1.00 68.53 142 PRO A O 1
ATOM 690 N N . SER A 1 143 ? 28.749 23.165 33.411 1.00 68.00 143 SER A N 1
ATOM 691 C CA . SER A 1 143 ? 28.275 24.023 34.508 1.00 68.05 143 SER A CA 1
ATOM 692 C C . SER A 1 143 ? 28.902 25.406 34.364 1.00 67.48 143 SER A C 1
ATOM 693 O O . SER A 1 143 ? 29.748 25.621 33.494 1.00 68.00 143 SER A O 1
ATOM 696 N N . GLY A 1 144 ? 28.485 26.345 35.204 1.00 66.36 144 GLY A N 1
ATOM 697 C CA . GLY A 1 144 ? 28.996 27.713 35.115 1.00 65.26 144 GLY A CA 1
ATOM 698 C C . GLY A 1 144 ? 28.287 28.484 34.026 1.00 64.06 144 GLY A C 1
ATOM 699 O O . GLY A 1 144 ? 27.312 27.999 33.448 1.00 64.42 144 GLY A O 1
ATOM 700 N N . ASP A 1 145 ? 28.781 29.681 33.738 1.00 62.43 145 ASP A N 1
ATOM 701 C CA . ASP A 1 145 ? 28.080 30.592 32.852 1.00 61.16 145 ASP A CA 1
ATOM 702 C C . ASP A 1 145 ? 28.834 30.947 31.582 1.00 59.79 145 ASP A C 1
ATOM 703 O O . ASP A 1 145 ? 28.551 31.980 30.985 1.00 59.73 145 ASP A O 1
ATOM 704 N N . GLU A 1 146 ? 29.790 30.109 31.178 1.00 58.48 146 GLU A N 1
ATOM 705 C CA . GLU A 1 146 ? 30.553 30.331 29.943 1.00 57.31 146 GLU A CA 1
ATOM 706 C C . GLU A 1 146 ? 30.317 29.172 28.977 1.00 56.11 146 GLU A C 1
ATOM 707 O O . GLU A 1 146 ? 30.518 28.029 29.335 1.00 55.94 146 GLU A O 1
ATOM 709 N N . ASP A 1 147 ? 29.866 29.477 27.763 1.00 54.83 147 ASP A N 1
ATOM 710 C CA . ASP A 1 147 ? 29.723 28.474 26.700 1.00 53.69 147 ASP A CA 1
ATOM 711 C C . ASP A 1 147 ? 31.066 27.892 26.328 1.00 52.56 147 ASP A C 1
ATOM 712 O O . ASP A 1 147 ? 32.075 28.560 26.467 1.00 52.74 147 ASP A O 1
ATOM 717 N N . GLU A 1 148 ? 31.067 26.643 25.866 1.00 51.44 148 GLU A N 1
ATOM 718 C CA . GLU A 1 148 ? 32.292 25.966 25.461 1.00 50.73 148 GLU A CA 1
ATOM 719 C C . GLU A 1 148 ? 32.115 25.233 24.126 1.00 50.01 148 GLU A C 1
ATOM 720 O O . GLU A 1 148 ? 31.027 24.709 23.818 1.00 49.66 148 GLU A O 1
ATOM 726 N N . TYR A 1 149 ? 33.201 25.203 23.360 1.00 48.80 149 TYR A N 1
ATOM 727 C CA . TYR A 1 149 ? 33.270 24.543 22.050 1.00 48.12 149 TYR A CA 1
ATOM 728 C C . TYR A 1 149 ? 34.486 23.630 22.001 1.00 47.61 149 TYR A C 1
ATOM 729 O O . TYR A 1 149 ? 35.622 24.090 22.107 1.00 47.27 149 TYR A O 1
ATOM 738 N N . GLN A 1 150 ? 34.269 22.333 21.850 1.00 47.12 150 GLN A N 1
ATOM 739 C CA . GLN A 1 150 ? 35.396 21.462 21.620 1.00 46.91 150 GLN A CA 1
ATOM 740 C C . GLN A 1 150 ? 35.220 20.531 20.450 1.00 46.02 150 GLN A C 1
ATOM 741 O O . GLN A 1 150 ? 34.115 20.250 20.015 1.00 45.92 150 GLN A O 1
ATOM 747 N N . LEU A 1 151 ? 36.366 20.075 19.961 1.00 45.24 151 LEU A N 1
ATOM 748 C CA . LEU A 1 151 ? 36.480 19.218 18.809 1.00 44.48 151 LEU A CA 1
ATOM 749 C C . LEU A 1 151 ? 36.915 17.875 19.332 1.00 44.69 151 LEU A C 1
ATOM 750 O O . LEU A 1 151 ? 37.761 17.805 20.238 1.00 44.45 151 LEU A O 1
ATOM 755 N N . VAL A 1 152 ? 36.313 16.817 18.790 1.00 44.73 152 VAL A N 1
ATOM 756 C CA . VAL A 1 152 ? 36.700 15.445 19.095 1.00 44.62 152 VAL A CA 1
ATOM 757 C C . VAL A 1 152 ? 36.901 14.710 17.775 1.00 45.23 152 VAL A C 1
ATOM 758 O O . VAL A 1 152 ? 35.953 14.399 17.066 1.00 45.51 152 VAL A O 1
ATOM 762 N N . ILE A 1 153 ? 38.155 14.429 17.461 1.00 45.73 153 ILE A N 1
ATOM 763 C CA . ILE A 1 153 ? 38.523 13.844 16.187 1.00 46.06 153 ILE A CA 1
ATOM 764 C C . ILE A 1 153 ? 38.660 12.346 16.354 1.00 46.52 153 ILE A C 1
ATOM 765 O O . ILE A 1 153 ? 39.440 11.888 17.188 1.00 46.42 153 ILE A O 1
ATOM 770 N N . CYS A 1 154 ? 37.849 11.583 15.619 1.00 46.90 154 CYS A N 1
ATOM 771 C CA . CYS A 1 154 ? 37.785 10.142 15.844 1.00 47.69 154 CYS A CA 1
ATOM 772 C C . CYS A 1 154 ? 37.177 9.374 14.680 1.00 47.81 154 CYS A C 1
ATOM 773 O O . CYS A 1 154 ? 36.967 9.923 13.601 1.00 48.46 154 CYS A O 1
ATOM 776 N N . HIS A 1 155 ? 36.948 8.084 14.899 1.00 48.21 155 HIS A N 1
ATOM 777 C CA . HIS A 1 155 ? 36.464 7.180 13.875 1.00 48.24 155 HIS A CA 1
ATOM 778 C C . HIS A 1 155 ? 34.946 7.135 13.852 1.00 47.68 155 HIS A C 1
ATOM 779 O O . HIS A 1 155 ? 34.275 7.339 14.882 1.00 47.03 155 HIS A O 1
ATOM 786 N N . GLY A 1 156 ? 34.428 6.807 12.675 1.00 47.24 156 GLY A N 1
ATOM 787 C CA . GLY A 1 156 ? 32.996 6.667 12.446 1.00 47.52 156 GLY A CA 1
ATOM 788 C C . GLY A 1 156 ? 32.234 5.816 13.434 1.00 47.30 156 GLY A C 1
ATOM 789 O O . GLY A 1 156 ? 31.194 6.235 13.919 1.00 48.21 156 GLY A O 1
ATOM 790 N N . ASN A 1 157 ? 32.739 4.624 13.732 1.00 47.39 157 ASN A N 1
ATOM 791 C CA . ASN A 1 157 ? 32.125 3.739 14.746 1.00 47.22 157 ASN A CA 1
ATOM 792 C C . ASN A 1 157 ? 31.936 4.428 16.102 1.00 46.81 157 ASN A C 1
ATOM 793 O O . ASN A 1 157 ? 30.902 4.267 16.779 1.00 46.57 157 ASN A O 1
ATOM 798 N N . VAL A 1 158 ? 32.935 5.197 16.509 1.00 46.38 158 VAL A N 1
ATOM 799 C CA . VAL A 1 158 ? 32.851 5.903 17.794 1.00 46.03 158 VAL A CA 1
ATOM 800 C C . VAL A 1 158 ? 31.856 7.063 17.678 1.00 45.39 158 VAL A C 1
ATOM 801 O O . VAL A 1 158 ? 31.074 7.320 18.605 1.00 45.85 158 VAL A O 1
ATOM 805 N N . ILE A 1 159 ? 31.877 7.739 16.532 1.00 44.71 159 ILE A N 1
ATOM 806 C CA . ILE A 1 159 ? 30.950 8.836 16.251 1.00 44.11 159 ILE A CA 1
ATOM 807 C C . ILE A 1 159 ? 29.500 8.345 16.313 1.00 44.09 159 ILE A C 1
ATOM 808 O O . ILE A 1 159 ? 28.653 8.943 17.000 1.00 43.56 159 ILE A O 1
ATOM 813 N N . ARG A 1 160 ? 29.221 7.251 15.610 1.00 43.92 160 ARG A N 1
ATOM 814 C CA . ARG A 1 160 ? 27.869 6.678 15.609 1.00 43.87 160 ARG A CA 1
ATOM 815 C C . ARG A 1 160 ? 27.403 6.210 16.987 1.00 44.15 160 ARG A C 1
ATOM 816 O O . ARG A 1 160 ? 26.224 6.294 17.308 1.00 43.84 160 ARG A O 1
ATOM 824 N N . TYR A 1 161 ? 28.326 5.697 17.787 1.00 44.78 161 TYR A N 1
ATOM 825 C CA . TYR A 1 161 ? 28.003 5.290 19.142 1.00 45.65 161 TYR A CA 1
ATOM 826 C C . TYR A 1 161 ? 27.671 6.518 19.975 1.00 45.64 161 TYR A C 1
ATOM 827 O O . TYR A 1 161 ? 26.638 6.548 20.638 1.00 45.88 161 TYR A O 1
ATOM 836 N N . PHE A 1 162 ? 28.527 7.541 19.916 1.00 45.82 162 PHE A N 1
ATOM 837 C CA . PHE A 1 162 ? 28.286 8.771 20.669 1.00 46.30 162 PHE A CA 1
ATOM 838 C C . PHE A 1 162 ? 26.970 9.436 20.264 1.00 45.54 162 PHE A C 1
ATOM 839 O O . PHE A 1 162 ? 26.224 9.940 21.130 1.00 45.58 162 PHE A O 1
ATOM 847 N N . LEU A 1 163 ? 26.706 9.441 18.954 1.00 44.23 163 LEU A N 1
ATOM 848 C CA . LEU A 1 163 ? 25.464 9.972 18.386 1.00 43.40 163 LEU A CA 1
ATOM 849 C C . LEU A 1 163 ? 24.225 9.270 18.930 1.00 43.32 163 LEU A C 1
ATOM 850 O O . LEU A 1 163 ? 23.272 9.936 19.349 1.00 43.42 163 LEU A O 1
ATOM 855 N N . CYS A 1 164 ? 24.225 7.943 18.933 1.00 43.32 164 CYS A N 1
ATOM 856 C CA . CYS A 1 164 ? 23.069 7.196 19.463 1.00 44.18 164 CYS A CA 1
ATOM 857 C C . CYS A 1 164 ? 22.907 7.338 20.971 1.00 45.04 164 CYS A C 1
ATOM 858 O O . CYS A 1 164 ? 21.803 7.545 21.464 1.00 44.59 164 CYS A O 1
ATOM 861 N N . ARG A 1 165 ? 24.012 7.252 21.699 1.00 46.30 165 ARG A N 1
ATOM 862 C CA . ARG A 1 165 ? 23.953 7.368 23.142 1.00 47.25 165 ARG A CA 1
ATOM 863 C C . ARG A 1 165 ? 23.529 8.759 23.596 1.00 47.51 165 ARG A C 1
ATOM 864 O O . ARG A 1 165 ? 22.636 8.894 24.428 1.00 48.14 165 ARG A O 1
ATOM 872 N N . ALA A 1 166 ? 24.148 9.796 23.028 1.00 47.58 166 ALA A N 1
ATOM 873 C CA . ALA A 1 166 ? 23.860 11.175 23.418 1.00 47.11 166 ALA A CA 1
ATOM 874 C C . ALA A 1 166 ? 22.426 11.577 23.105 1.00 46.94 166 ALA A C 1
ATOM 875 O O . ALA A 1 166 ? 21.805 12.345 23.842 1.00 47.00 166 ALA A O 1
ATOM 877 N N . LEU A 1 167 ? 21.915 11.087 21.981 1.00 46.78 167 LEU A N 1
ATOM 878 C CA . LEU A 1 167 ? 20.548 11.379 21.567 1.00 46.04 167 LEU A CA 1
ATOM 879 C C . LEU A 1 167 ? 19.567 10.316 22.024 1.00 45.72 167 LEU A C 1
ATOM 880 O O . LEU A 1 167 ? 18.386 10.429 21.727 1.00 44.93 167 LEU A O 1
ATOM 885 N N . GLN A 1 168 ? 20.058 9.291 22.720 1.00 45.89 168 GLN A N 1
ATOM 886 C CA . GLN A 1 168 ? 19.211 8.227 23.268 1.00 46.37 168 GLN A CA 1
ATOM 887 C C . GLN A 1 168 ? 18.382 7.555 22.171 1.00 45.84 168 GLN A C 1
ATOM 888 O O . GLN A 1 168 ? 17.174 7.414 22.286 1.00 46.35 168 GLN A O 1
ATOM 894 N N . ILE A 1 169 ? 19.041 7.139 21.103 1.00 45.17 169 ILE A N 1
ATOM 895 C CA . ILE A 1 169 ? 18.352 6.505 20.001 1.00 44.73 169 ILE A CA 1
ATOM 896 C C . ILE A 1 169 ? 18.071 5.057 20.387 1.00 44.89 169 ILE A C 1
ATOM 897 O O . ILE A 1 169 ? 19.000 4.309 20.696 1.00 45.07 169 ILE A O 1
ATOM 902 N N . PRO A 1 170 ? 16.790 4.654 20.379 1.00 44.67 170 PRO A N 1
ATOM 903 C CA . PRO A 1 170 ? 16.481 3.295 20.778 1.00 44.83 170 PRO A CA 1
ATOM 904 C C . PRO A 1 170 ? 16.856 2.235 19.766 1.00 45.40 170 PRO A C 1
ATOM 905 O O . PRO A 1 170 ? 16.914 2.485 18.547 1.00 45.48 170 PRO A O 1
ATOM 909 N N . LEU A 1 171 ? 17.053 1.035 20.298 1.00 45.45 171 LEU A N 1
ATOM 910 C CA . LEU A 1 171 ? 17.413 -0.137 19.532 1.00 45.80 171 LEU A CA 1
ATOM 911 C C . LEU A 1 171 ? 16.686 -0.284 18.183 1.00 46.01 171 LEU A C 1
ATOM 912 O O . LEU A 1 171 ? 17.293 -0.694 17.191 1.00 45.32 171 LEU A O 1
ATOM 917 N N . PHE A 1 172 ? 15.389 0.012 18.157 1.00 46.21 172 PHE A N 1
ATOM 918 C CA . PHE A 1 172 ? 14.603 -0.204 16.949 1.00 46.65 172 PHE A CA 1
ATOM 919 C C . PHE A 1 172 ? 14.922 0.801 15.837 1.00 47.05 172 PHE A C 1
ATOM 920 O O . PHE A 1 172 ? 14.349 0.727 14.755 1.00 47.43 172 PHE A O 1
ATOM 928 N N . ALA A 1 173 ? 15.784 1.773 16.140 1.00 47.27 173 ALA A N 1
ATOM 929 C CA . ALA A 1 173 ? 16.213 2.777 15.178 1.00 46.99 173 ALA A CA 1
ATOM 930 C C . ALA A 1 173 ? 17.721 2.703 14.861 1.00 46.91 173 ALA A C 1
ATOM 931 O O . ALA A 1 173 ? 18.184 3.387 13.952 1.00 46.87 173 ALA A O 1
ATOM 933 N N . TRP A 1 174 ? 18.471 1.866 15.577 1.00 47.09 174 TRP A N 1
ATOM 934 C CA . TRP A 1 174 ? 19.913 1.732 15.355 1.00 47.62 174 TRP A CA 1
ATOM 935 C C . TRP A 1 174 ? 20.251 1.391 13.906 1.00 47.24 174 TRP A C 1
ATOM 936 O O . TRP A 1 174 ? 21.079 2.040 13.279 1.00 47.18 174 TRP A O 1
ATOM 947 N N . LEU A 1 175 ? 19.586 0.392 13.362 1.00 46.93 175 LEU A N 1
ATOM 948 C CA . LEU A 1 175 ? 19.885 -0.033 12.002 1.00 46.74 175 LEU A CA 1
ATOM 949 C C . LEU A 1 175 ? 19.805 1.138 11.030 1.00 46.20 175 LEU A C 1
ATOM 950 O O . LEU A 1 175 ? 20.635 1.264 10.141 1.00 46.40 175 LEU A O 1
ATOM 955 N N . ARG A 1 176 ? 18.816 2.004 11.210 1.00 45.74 176 ARG A N 1
ATOM 956 C CA . ARG A 1 176 ? 18.648 3.148 10.347 1.00 45.50 176 ARG A CA 1
ATOM 957 C C . ARG A 1 176 ? 19.819 4.112 10.523 1.00 44.94 176 ARG A C 1
ATOM 958 O O . ARG A 1 176 ? 20.302 4.687 9.552 1.00 45.20 176 ARG A O 1
ATOM 966 N N . PHE A 1 177 ? 20.266 4.287 11.764 1.00 43.98 177 PHE A N 1
ATOM 967 C CA . PHE A 1 177 ? 21.344 5.219 12.065 1.00 43.36 177 PHE A CA 1
ATOM 968 C C . PHE A 1 177 ? 22.711 4.692 11.661 1.00 42.40 177 PHE A C 1
ATOM 969 O O . PHE A 1 177 ? 23.657 5.472 11.523 1.00 42.12 177 PHE A O 1
ATOM 977 N N . SER A 1 178 ? 22.820 3.385 11.450 1.00 41.43 178 SER A N 1
ATOM 978 C CA . SER A 1 178 ? 24.101 2.794 11.118 1.00 41.23 178 SER A CA 1
ATOM 979 C C . SER A 1 178 ? 24.646 3.253 9.764 1.00 40.64 178 SER A C 1
ATOM 980 O O . SER A 1 178 ? 25.817 3.117 9.517 1.00 41.02 178 SER A O 1
ATOM 983 N N . SER A 1 179 ? 23.817 3.821 8.899 1.00 40.38 179 SER A N 1
ATOM 984 C CA . SER A 1 179 ? 24.315 4.358 7.628 1.00 40.41 179 SER A CA 1
ATOM 985 C C . SER A 1 179 ? 24.852 5.784 7.736 1.00 39.47 179 SER A C 1
ATOM 986 O O . SER A 1 179 ? 25.310 6.359 6.729 1.00 39.94 179 SER A O 1
ATOM 989 N N . TYR A 1 180 ? 24.766 6.357 8.927 1.00 38.46 180 TYR A N 1
ATOM 990 C CA . TYR A 1 180 ? 25.303 7.695 9.195 1.00 37.84 180 TYR A CA 1
ATOM 991 C C . TYR A 1 180 ? 26.808 7.761 8.943 1.00 38.12 180 TYR A C 1
ATOM 992 O O . TYR A 1 180 ? 27.590 6.980 9.509 1.00 37.62 180 TYR A O 1
ATOM 1001 N N . ASN A 1 181 ? 27.221 8.727 8.138 1.00 38.18 181 ASN A N 1
ATOM 1002 C CA . ASN A 1 181 ? 28.614 8.819 7.768 1.00 38.77 181 ASN A CA 1
ATOM 1003 C C . ASN A 1 181 ? 28.928 10.256 7.388 1.00 39.33 181 ASN A C 1
ATOM 1004 O O . ASN A 1 181 ? 29.378 10.553 6.284 1.00 40.24 181 ASN A O 1
ATOM 1009 N N . CYS A 1 182 ? 28.655 11.164 8.310 1.00 39.80 182 CYS A N 1
ATOM 1010 C CA . CYS A 1 182 ? 28.859 12.591 8.053 1.00 40.10 182 CYS A CA 1
ATOM 1011 C C . CYS A 1 182 ? 30.177 13.068 8.631 1.00 38.90 182 CYS A C 1
ATOM 1012 O O . CYS A 1 182 ? 30.589 12.616 9.693 1.00 38.87 182 CYS A O 1
ATOM 1015 N N . GLY A 1 183 ? 30.838 13.976 7.922 1.00 38.19 183 GLY A N 1
ATOM 1016 C CA . GLY A 1 183 ? 32.147 14.466 8.339 1.00 37.63 183 GLY A CA 1
ATOM 1017 C C . GLY A 1 183 ? 32.111 15.201 9.663 1.00 37.22 183 GLY A C 1
ATOM 1018 O O . GLY A 1 183 ? 33.008 15.054 10.458 1.00 37.76 183 GLY A O 1
ATOM 1019 N N . ILE A 1 184 ? 31.061 15.990 9.897 1.00 37.05 184 ILE A N 1
ATOM 1020 C CA . ILE A 1 184 ? 30.880 16.737 11.141 1.00 36.42 184 ILE A CA 1
ATOM 1021 C C . ILE A 1 184 ? 29.615 16.291 11.840 1.00 36.24 184 ILE A C 1
ATOM 1022 O O . ILE A 1 184 ? 28.598 16.132 11.200 1.00 36.41 184 ILE A O 1
ATOM 1027 N N . THR A 1 185 ? 29.692 16.091 13.157 1.00 36.08 185 THR A N 1
ATOM 1028 C CA . THR A 1 185 ? 28.550 15.749 13.982 1.00 35.81 185 THR A CA 1
ATOM 1029 C C . THR A 1 185 ? 28.557 16.677 15.203 1.00 36.40 185 THR A C 1
ATOM 1030 O O . THR A 1 185 ? 29.203 16.415 16.205 1.00 35.98 185 THR A O 1
ATOM 1034 N N . TRP A 1 186 ? 27.819 17.770 15.082 1.00 37.20 186 TRP A N 1
ATOM 1035 C CA . TRP A 1 186 ? 27.802 18.864 16.034 1.00 37.61 186 TRP A CA 1
ATOM 1036 C C . TRP A 1 186 ? 26.680 18.678 17.074 1.00 38.56 186 TRP A C 1
ATOM 1037 O O . TRP A 1 186 ? 25.525 19.008 16.825 1.00 38.25 186 TRP A O 1
ATOM 1048 N N . LEU A 1 187 ? 27.036 18.165 18.245 1.00 39.18 187 LEU A N 1
ATOM 1049 C CA . LEU A 1 187 ? 26.068 17.896 19.290 1.00 40.19 187 LEU A CA 1
ATOM 1050 C C . LEU A 1 187 ? 26.117 19.008 20.342 1.00 41.50 187 LEU A C 1
ATOM 1051 O O . LEU A 1 187 ? 27.191 19.462 20.731 1.00 41.71 187 LEU A O 1
ATOM 1056 N N . VAL A 1 188 ? 24.959 19.452 20.804 1.00 42.98 188 VAL A N 1
ATOM 1057 C CA . VAL A 1 188 ? 24.920 20.508 21.805 1.00 44.17 188 VAL A CA 1
ATOM 1058 C C . VAL A 1 188 ? 24.295 19.990 23.114 1.00 45.57 188 VAL A C 1
ATOM 1059 O O . VAL A 1 188 ? 23.188 19.480 23.107 1.00 44.84 188 VAL A O 1
ATOM 1063 N N . LEU A 1 189 ? 25.061 20.112 24.206 1.00 47.75 189 LEU A N 1
ATOM 1064 C CA . LEU A 1 189 ? 24.672 19.744 25.579 1.00 49.43 189 LEU A CA 1
ATOM 1065 C C . LEU A 1 189 ? 24.430 20.994 26.417 1.00 51.01 189 LEU A C 1
ATOM 1066 O O . LEU A 1 189 ? 25.313 21.843 26.482 1.00 51.37 189 LEU A O 1
ATOM 1071 N N . ASP A 1 190 ? 23.283 21.097 27.089 1.00 53.00 190 ASP A N 1
ATOM 1072 C CA . ASP A 1 190 ? 23.029 22.260 27.956 1.00 54.86 190 ASP A CA 1
ATOM 1073 C C . ASP A 1 190 ? 23.102 21.926 29.452 1.00 56.13 190 ASP A C 1
ATOM 1074 O O . ASP A 1 190 ? 23.176 20.747 29.845 1.00 55.97 190 ASP A O 1
ATOM 1079 N N . ASP A 1 191 ? 23.087 22.979 30.271 1.00 57.62 191 ASP A N 1
ATOM 1080 C CA . ASP A 1 191 ? 23.210 22.839 31.735 1.00 59.01 191 ASP A CA 1
ATOM 1081 C C . ASP A 1 191 ? 22.176 21.911 32.367 1.00 59.06 191 ASP A C 1
ATOM 1082 O O . ASP A 1 191 ? 22.474 21.289 33.389 1.00 59.53 191 ASP A O 1
ATOM 1087 N N . GLU A 1 192 ? 20.995 21.795 31.746 1.00 59.02 192 GLU A N 1
ATOM 1088 C CA A GLU A 1 192 ? 19.925 20.907 32.219 0.50 58.81 192 GLU A CA 1
ATOM 1089 C CA B GLU A 1 192 ? 19.934 20.907 32.233 0.50 58.85 192 GLU A CA 1
ATOM 1090 C C . GLU A 1 192 ? 20.050 19.462 31.723 1.00 58.66 192 GLU A C 1
ATOM 1091 O O . GLU A 1 192 ? 19.094 18.694 31.831 1.00 59.27 192 GLU A O 1
ATOM 1102 N N . GLY A 1 193 ? 21.205 19.076 31.170 1.00 58.11 193 GLY A N 1
ATOM 1103 C CA . GLY A 1 193 ? 21.416 17.684 30.682 1.00 57.27 193 GLY A CA 1
ATOM 1104 C C . GLY A 1 193 ? 20.793 17.283 29.328 1.00 56.52 193 GLY A C 1
ATOM 1105 O O . GLY A 1 193 ? 20.777 16.105 28.945 1.00 56.17 193 GLY A O 1
ATOM 1106 N N . SER A 1 194 ? 20.330 18.270 28.579 1.00 55.48 194 SER A N 1
ATOM 1107 C CA . SER A 1 194 ? 19.616 18.041 27.338 1.00 55.09 194 SER A CA 1
ATOM 1108 C C . SER A 1 194 ? 20.551 18.069 26.099 1.00 53.76 194 SER A C 1
ATOM 1109 O O . SER A 1 194 ? 21.408 18.947 25.996 1.00 53.97 194 SER A O 1
ATOM 1112 N N . VAL A 1 195 ? 20.397 17.114 25.175 1.00 51.87 195 VAL A N 1
ATOM 1113 C CA . VAL A 1 195 ? 21.215 17.079 23.939 1.00 50.38 195 VAL A CA 1
ATOM 1114 C C . VAL A 1 195 ? 20.419 17.280 22.640 1.00 48.86 195 VAL A C 1
ATOM 1115 O O . VAL A 1 195 ? 19.407 16.617 22.426 1.00 48.89 195 VAL A O 1
ATOM 1119 N N . VAL A 1 196 ? 20.888 18.202 21.792 1.00 47.10 196 VAL A N 1
ATOM 1120 C CA . VAL A 1 196 ? 20.358 18.400 20.423 1.00 45.48 196 VAL A CA 1
ATOM 1121 C C . VAL A 1 196 ? 21.461 18.225 19.365 1.00 43.98 196 VAL A C 1
ATOM 1122 O O . VAL A 1 196 ? 22.647 18.394 19.649 1.00 43.52 196 VAL A O 1
ATOM 1126 N N . LEU A 1 197 ? 21.057 17.860 18.153 1.00 42.27 197 LEU A N 1
ATOM 1127 C CA . LEU A 1 197 ? 21.960 17.790 17.018 1.00 40.96 197 LEU A CA 1
ATOM 1128 C C . LEU A 1 197 ? 21.741 19.007 16.139 1.00 40.57 197 LEU A C 1
ATOM 1129 O O . LEU A 1 197 ? 20.632 19.251 15.668 1.00 40.37 197 LEU A O 1
ATOM 1134 N N . ARG A 1 198 ? 22.789 19.775 15.882 1.00 40.14 198 ARG A N 1
ATOM 1135 C CA . ARG A 1 198 ? 22.657 20.830 14.897 1.00 39.62 198 ARG A CA 1
ATOM 1136 C C . ARG A 1 198 ? 23.479 20.548 13.663 1.00 38.73 198 ARG A C 1
ATOM 1137 O O . ARG A 1 198 ? 24.502 19.900 13.733 1.00 38.58 198 ARG A O 1
ATOM 1145 N N . GLU A 1 199 ? 22.963 21.015 12.534 1.00 38.08 199 GLU A N 1
ATOM 1146 C CA . GLU A 1 199 ? 23.470 20.688 11.208 1.00 37.91 199 GLU A CA 1
ATOM 1147 C C . GLU A 1 199 ? 23.559 21.971 10.406 1.00 37.34 199 GLU A C 1
ATOM 1148 O O . GLU A 1 199 ? 22.587 22.682 10.277 1.00 37.07 199 GLU A O 1
ATOM 1154 N N . PHE A 1 200 ? 24.723 22.234 9.852 1.00 37.36 200 PHE A N 1
ATOM 1155 C CA . PHE A 1 200 ? 24.955 23.400 9.051 1.00 37.67 200 PHE A CA 1
ATOM 1156 C C . PHE A 1 200 ? 25.105 22.991 7.597 1.00 38.05 200 PHE A C 1
ATOM 1157 O O . PHE A 1 200 ? 25.867 22.080 7.272 1.00 37.79 200 PHE A O 1
ATOM 1165 N N . GLY A 1 201 ? 24.382 23.674 6.722 1.00 39.03 201 GLY A N 1
ATOM 1166 C CA . GLY A 1 201 ? 24.508 23.456 5.282 1.00 39.66 201 GLY A CA 1
ATOM 1167 C C . GLY A 1 201 ? 25.948 23.503 4.817 1.00 40.00 201 GLY A C 1
ATOM 1168 O O . GLY A 1 201 ? 26.397 22.621 4.110 1.00 40.66 201 GLY A O 1
ATOM 1169 N N . SER A 1 202 ? 26.694 24.499 5.274 1.00 40.47 202 SER A N 1
ATOM 1170 C CA . SER A 1 202 ? 28.047 24.736 4.787 1.00 40.84 202 SER A CA 1
ATOM 1171 C C . SER A 1 202 ? 29.042 23.609 5.035 1.00 41.21 202 SER A C 1
ATOM 1172 O O . SER A 1 202 ? 30.029 23.512 4.310 1.00 41.43 202 SER A O 1
ATOM 1175 N N . VAL A 1 203 ? 28.815 22.777 6.049 1.00 41.53 203 VAL A N 1
ATOM 1176 C CA . VAL A 1 203 ? 29.649 21.576 6.244 1.00 42.20 203 VAL A CA 1
ATOM 1177 C C . VAL A 1 203 ? 28.994 20.248 5.776 1.00 42.95 203 VAL A C 1
ATOM 1178 O O . VAL A 1 203 ? 29.536 19.178 5.997 1.00 43.10 203 VAL A O 1
ATOM 1182 N N . SER A 1 204 ? 27.834 20.311 5.147 1.00 43.95 204 SER A N 1
ATOM 1183 C CA . SER A 1 204 ? 27.195 19.109 4.648 1.00 45.24 204 SER A CA 1
ATOM 1184 C C . SER A 1 204 ? 27.752 18.791 3.263 1.00 45.97 204 SER A C 1
ATOM 1185 O O . SER A 1 204 ? 28.041 19.694 2.476 1.00 46.09 204 SER A O 1
ATOM 1188 N N . HIS A 1 205 ? 27.863 17.501 2.964 1.00 46.64 205 HIS A N 1
ATOM 1189 C CA . HIS A 1 205 ? 28.327 17.035 1.662 1.00 46.93 205 HIS A CA 1
ATOM 1190 C C . HIS A 1 205 ? 27.131 17.018 0.688 1.00 46.83 205 HIS A C 1
ATOM 1191 O O . HIS A 1 205 ? 26.336 16.069 0.687 1.00 47.40 205 HIS A O 1
ATOM 1198 N N . LEU A 1 206 ? 27.006 18.085 -0.108 1.00 46.28 206 LEU A N 1
ATOM 1199 C CA . LEU A 1 206 ? 25.920 18.246 -1.078 1.00 46.37 206 LEU A CA 1
ATOM 1200 C C . LEU A 1 206 ? 26.447 18.370 -2.522 1.00 46.42 206 LEU A C 1
ATOM 1201 O O . LEU A 1 206 ? 27.532 18.896 -2.760 1.00 45.91 206 LEU A O 1
ATOM 1206 N N . PRO A 1 207 ? 25.665 17.909 -3.502 1.00 47.16 207 PRO A N 1
ATOM 1207 C CA . PRO A 1 207 ? 26.099 18.113 -4.896 1.00 47.58 207 PRO A CA 1
ATOM 1208 C C . PRO A 1 207 ? 26.091 19.594 -5.266 1.00 47.73 207 PRO A C 1
ATOM 1209 O O . PRO A 1 207 ? 25.220 20.330 -4.796 1.00 48.12 207 PRO A O 1
ATOM 1213 N N . PHE A 1 208 ? 27.041 20.042 -6.082 1.00 47.55 208 PHE A N 1
ATOM 1214 C CA . PHE A 1 208 ? 27.086 21.459 -6.435 1.00 47.46 208 PHE A CA 1
ATOM 1215 C C . PHE A 1 208 ? 26.354 21.744 -7.746 1.00 46.88 208 PHE A C 1
ATOM 1216 O O . PHE A 1 208 ? 26.016 22.889 -8.028 1.00 46.85 208 PHE A O 1
ATOM 1224 N N . GLU A 1 209 ? 26.122 20.709 -8.550 1.00 46.16 209 GLU A N 1
ATOM 1225 C CA . GLU A 1 209 ? 25.482 20.897 -9.854 1.00 45.39 209 GLU A CA 1
ATOM 1226 C C . GLU A 1 209 ? 24.745 19.635 -10.345 1.00 44.65 209 GLU A C 1
ATOM 1227 O O . GLU A 1 209 ? 25.226 18.518 -10.177 1.00 44.45 209 GLU A O 1
ATOM 1233 N N . SER A 1 210 ? 23.571 19.832 -10.930 1.00 43.78 210 SER A N 1
ATOM 1234 C CA . SER A 1 210 ? 22.837 18.757 -11.579 1.00 43.88 210 SER A CA 1
ATOM 1235 C C . SER A 1 210 ? 22.405 19.180 -12.974 1.00 43.45 210 SER A C 1
ATOM 1236 O O . SER A 1 210 ? 22.149 20.363 -13.222 1.00 43.13 210 SER A O 1
ATOM 1239 N N . VAL A 1 211 ? 22.339 18.204 -13.878 1.00 42.37 211 VAL A N 1
ATOM 1240 C CA . VAL A 1 211 ? 21.769 18.410 -15.191 1.00 41.96 211 VAL A CA 1
ATOM 1241 C C . VAL A 1 211 ? 20.686 17.354 -15.381 1.00 41.82 211 VAL A C 1
ATOM 1242 O O . VAL A 1 211 ? 20.899 16.175 -15.110 1.00 41.71 211 VAL A O 1
ATOM 1246 N N . THR A 1 212 ? 19.512 17.782 -15.829 1.00 41.85 212 THR A N 1
ATOM 1247 C CA . THR A 1 212 ? 18.364 16.901 -15.891 1.00 41.68 212 THR A CA 1
ATOM 1248 C C . THR A 1 212 ? 17.692 16.939 -17.278 1.00 42.56 212 THR A C 1
ATOM 1249 O O . THR A 1 212 ? 17.475 18.016 -17.852 1.00 41.73 212 THR A O 1
ATOM 1253 N N . TYR A 1 213 ? 17.388 15.738 -17.786 1.00 43.36 213 TYR A N 1
ATOM 1254 C CA . TYR A 1 213 ? 16.779 15.505 -19.100 1.00 44.23 213 TYR A CA 1
ATOM 1255 C C . TYR A 1 213 ? 15.415 14.850 -18.932 1.00 43.80 213 TYR A C 1
ATOM 1256 O O . TYR A 1 213 ? 15.254 13.927 -18.116 1.00 43.60 213 TYR A O 1
ATOM 1265 N N . PHE A 1 214 ? 14.445 15.315 -19.708 1.00 43.58 214 PHE A N 1
ATOM 1266 C CA . PHE A 1 214 ? 13.148 14.678 -19.765 1.00 44.00 214 PHE A CA 1
ATOM 1267 C C . PHE A 1 214 ? 12.883 14.186 -21.174 1.00 45.01 214 PHE A C 1
ATOM 1268 O O . PHE A 1 214 ? 11.854 13.595 -21.445 1.00 46.22 214 PHE A O 1
ATOM 1277 N N . THR B 1 21 ? 38.867 5.621 -11.270 1.00 60.26 21 THR B N 1
ATOM 1278 C CA . THR B 1 21 ? 37.459 5.186 -11.539 1.00 60.54 21 THR B CA 1
ATOM 1279 C C . THR B 1 21 ? 37.081 3.998 -10.642 1.00 59.61 21 THR B C 1
ATOM 1280 O O . THR B 1 21 ? 37.947 3.271 -10.140 1.00 60.24 21 THR B O 1
ATOM 1284 N N . LYS B 1 22 ? 35.779 3.881 -10.404 1.00 57.82 22 LYS B N 1
ATOM 1285 C CA . LYS B 1 22 ? 35.131 2.728 -9.807 1.00 56.17 22 LYS B CA 1
ATOM 1286 C C . LYS B 1 22 ? 33.671 3.046 -10.074 1.00 54.82 22 LYS B C 1
ATOM 1287 O O . LYS B 1 22 ? 33.204 4.123 -9.694 1.00 54.81 22 LYS B O 1
ATOM 1290 N N . HIS B 1 23 ? 32.968 2.180 -10.796 1.00 53.02 23 HIS B N 1
ATOM 1291 C CA . HIS B 1 23 ? 31.564 2.439 -11.079 1.00 51.77 23 HIS B CA 1
ATOM 1292 C C . HIS B 1 23 ? 30.653 1.397 -10.430 1.00 49.99 23 HIS B C 1
ATOM 1293 O O . HIS B 1 23 ? 30.993 0.219 -10.343 1.00 49.90 23 HIS B O 1
ATOM 1300 N N . ILE B 1 24 ? 29.507 1.859 -9.941 1.00 47.71 24 ILE B N 1
ATOM 1301 C CA . ILE B 1 24 ? 28.597 1.024 -9.193 1.00 45.81 24 ILE B CA 1
ATOM 1302 C C . ILE B 1 24 ? 27.219 1.330 -9.705 1.00 45.18 24 ILE B 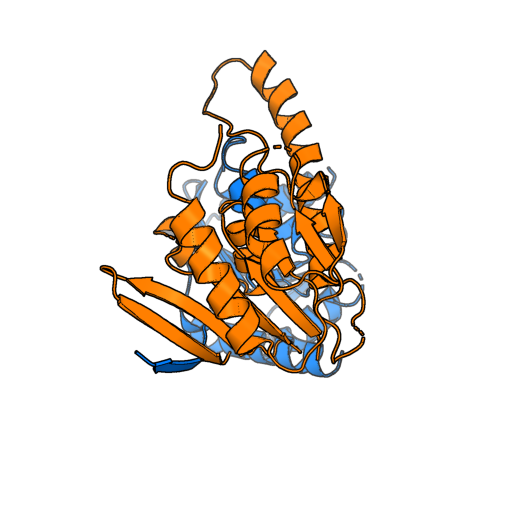C 1
ATOM 1303 O O . ILE B 1 24 ? 26.896 2.490 -9.959 1.00 45.53 24 ILE B O 1
ATOM 1308 N N . ILE B 1 25 ? 26.413 0.291 -9.887 1.00 43.92 25 ILE B N 1
ATOM 1309 C CA . ILE B 1 25 ? 25.059 0.459 -10.359 1.00 42.81 25 ILE B CA 1
ATOM 1310 C C . ILE B 1 25 ? 24.090 -0.251 -9.446 1.00 41.97 25 ILE B C 1
ATOM 1311 O O . ILE B 1 25 ? 24.144 -1.458 -9.288 1.00 41.79 25 ILE B O 1
ATOM 1316 N N . LEU B 1 26 ? 23.190 0.522 -8.858 1.00 41.49 26 LEU B N 1
ATOM 1317 C CA . LEU B 1 26 ? 22.188 -0.007 -7.948 1.00 41.28 26 LEU B CA 1
ATOM 1318 C C . LEU B 1 26 ? 20.846 0.032 -8.657 1.00 41.40 26 LEU B C 1
ATOM 1319 O O . LEU B 1 26 ? 20.528 1.008 -9.303 1.00 41.15 26 LEU B O 1
ATOM 1324 N N . VAL B 1 27 ? 20.082 -1.050 -8.555 1.00 42.48 27 VAL B N 1
ATOM 1325 C CA . VAL B 1 27 ? 18.803 -1.170 -9.234 1.00 43.21 27 VAL B CA 1
ATOM 1326 C C . VAL B 1 27 ? 17.770 -1.587 -8.220 1.00 44.71 27 VAL B C 1
ATOM 1327 O O . VAL B 1 27 ? 17.942 -2.613 -7.587 1.00 45.27 27 VAL B O 1
ATOM 1331 N N . ARG B 1 28 ? 16.721 -0.780 -8.044 1.00 46.21 28 ARG B N 1
ATOM 1332 C CA A ARG B 1 28 ? 15.621 -1.049 -7.105 0.50 47.18 28 ARG B CA 1
ATOM 1333 C CA B ARG B 1 28 ? 15.683 -1.144 -7.069 0.50 47.09 28 ARG B CA 1
ATOM 1334 C C . ARG B 1 28 ? 14.649 -2.099 -7.676 1.00 47.83 28 ARG B C 1
ATOM 1335 O O . ARG B 1 28 ? 14.555 -2.261 -8.894 1.00 47.34 28 ARG B O 1
ATOM 1350 N N . HIS B 1 29 ? 13.931 -2.802 -6.800 1.00 49.24 29 HIS B N 1
ATOM 1351 C CA . HIS B 1 29 ? 12.814 -3.659 -7.205 1.00 50.32 29 HIS B CA 1
ATOM 1352 C C . HIS B 1 29 ? 11.753 -2.863 -7.988 1.00 51.07 29 HIS B C 1
ATOM 1353 O O . HIS B 1 29 ? 11.395 -1.729 -7.625 1.00 51.79 29 HIS B O 1
ATOM 1360 N N . ARG B 1 44 ? 5.314 -13.331 -1.546 1.00 78.65 44 ARG B N 1
ATOM 1361 C CA . ARG B 1 44 ? 5.584 -11.897 -1.666 1.00 78.57 44 ARG B CA 1
ATOM 1362 C C . ARG B 1 44 ? 6.129 -11.550 -3.056 1.00 78.39 44 ARG B C 1
ATOM 1363 O O . ARG B 1 44 ? 7.193 -10.950 -3.179 1.00 78.42 44 ARG B O 1
ATOM 1365 N N . LEU B 1 45 ? 5.374 -11.910 -4.092 1.00 78.23 45 LEU B N 1
ATOM 1366 C CA . LEU B 1 45 ? 5.832 -11.794 -5.483 1.00 78.05 45 LEU B CA 1
ATOM 1367 C C . LEU B 1 45 ? 5.654 -10.391 -6.047 1.00 77.83 45 LEU B C 1
ATOM 1368 O O . LEU B 1 45 ? 4.933 -9.565 -5.493 1.00 77.59 45 LEU B O 1
ATOM 1373 N N . THR B 1 46 ? 6.321 -10.143 -7.168 1.00 77.79 46 THR B N 1
ATOM 1374 C CA . THR B 1 46 ? 6.120 -8.931 -7.934 1.00 77.96 46 THR B CA 1
ATOM 1375 C C . THR B 1 46 ? 4.706 -8.941 -8.535 1.00 78.19 46 THR B C 1
ATOM 1376 O O . THR B 1 46 ? 4.307 -9.908 -9.193 1.00 78.60 46 THR B O 1
ATOM 1380 N N . LYS B 1 47 ? 3.952 -7.873 -8.291 1.00 78.07 47 LYS B N 1
ATOM 1381 C CA . LYS B 1 47 ? 2.629 -7.698 -8.874 1.00 77.95 47 LYS B CA 1
ATOM 1382 C C . LYS B 1 47 ? 2.663 -6.445 -9.718 1.00 77.87 47 LYS B C 1
ATOM 1383 O O . LYS B 1 47 ? 2.548 -5.336 -9.171 1.00 77.51 47 LYS B O 1
ATOM 1385 N N . GLU B 1 48 ? 2.865 -6.613 -11.034 1.00 77.62 48 GLU B N 1
ATOM 1386 C CA . GLU B 1 48 ? 2.961 -5.476 -11.974 1.00 77.42 48 GLU B CA 1
ATOM 1387 C C . GLU B 1 48 ? 4.205 -4.579 -11.726 1.00 76.76 48 GLU B C 1
ATOM 1388 O O . GLU B 1 48 ? 4.497 -3.652 -12.505 1.00 76.88 48 GLU B O 1
ATOM 1394 N N . GLY B 1 49 ? 4.946 -4.868 -10.652 1.00 75.45 49 GLY B N 1
ATOM 1395 C CA . GLY B 1 49 ? 6.342 -4.469 -10.562 1.00 74.37 49 GLY B CA 1
ATOM 1396 C C . GLY B 1 49 ? 7.134 -5.011 -11.745 1.00 73.35 49 GLY B C 1
ATOM 1397 O O . GLY B 1 49 ? 8.223 -4.519 -12.049 1.00 73.05 49 GLY B O 1
ATOM 1398 N N . CYS B 1 50 ? 6.582 -6.038 -12.401 1.00 72.20 50 CYS B N 1
ATOM 1399 C CA . CYS B 1 50 ? 7.156 -6.620 -13.619 1.00 71.30 50 CYS B CA 1
ATOM 1400 C C . CYS B 1 50 ? 7.295 -5.588 -14.719 1.00 70.22 50 CYS B C 1
ATOM 1401 O O . CYS B 1 50 ? 8.297 -5.572 -15.426 1.00 70.28 50 CYS B O 1
ATOM 1404 N N . LYS B 1 51 ? 6.282 -4.740 -14.865 1.00 69.11 51 LYS B N 1
ATOM 1405 C CA . LYS B 1 51 ? 6.344 -3.626 -15.799 1.00 68.20 51 LYS B CA 1
ATOM 1406 C C . LYS B 1 51 ? 7.546 -2.750 -15.454 1.00 67.39 51 LYS B C 1
ATOM 1407 O O . LYS B 1 51 ? 8.368 -2.435 -16.329 1.00 67.12 51 LYS B O 1
ATOM 1408 N N . GLN B 1 52 ? 7.647 -2.378 -14.172 1.00 66.45 52 GLN B N 1
ATOM 1409 C CA . GLN B 1 52 ? 8.754 -1.547 -13.693 1.00 65.68 52 GLN B CA 1
ATOM 1410 C C . GLN B 1 52 ? 10.037 -2.247 -14.080 1.00 64.61 52 GLN B C 1
ATOM 1411 O O . GLN B 1 52 ? 10.865 -1.700 -14.830 1.00 64.16 52 GLN B O 1
ATOM 1417 N N . ALA B 1 53 ? 10.162 -3.479 -13.577 1.00 63.42 53 ALA B N 1
ATOM 1418 C CA . ALA B 1 53 ? 11.360 -4.288 -13.749 1.00 62.83 53 ALA B CA 1
ATOM 1419 C C . ALA B 1 53 ? 11.727 -4.346 -15.216 1.00 62.17 53 ALA B C 1
ATOM 1420 O O . ALA B 1 53 ? 12.891 -4.169 -15.590 1.00 61.75 53 ALA B O 1
ATOM 1422 N N . ASP B 1 54 ? 10.711 -4.536 -16.048 1.00 61.68 54 ASP B N 1
ATOM 1423 C CA . ASP B 1 54 ? 10.933 -4.689 -17.466 1.00 61.51 54 ASP B CA 1
ATOM 1424 C C . ASP B 1 54 ? 11.332 -3.392 -18.159 1.00 60.67 54 ASP B C 1
ATOM 1425 O O . ASP B 1 54 ? 12.232 -3.398 -18.999 1.00 61.03 54 ASP B O 1
ATOM 1430 N N . ILE B 1 55 ? 10.688 -2.279 -17.813 1.00 59.75 55 ILE B N 1
ATOM 1431 C CA . ILE B 1 55 ? 11.130 -0.975 -18.335 1.00 58.97 55 ILE B CA 1
ATOM 1432 C C . ILE B 1 55 ? 12.536 -0.623 -17.846 1.00 57.72 55 ILE B C 1
ATOM 1433 O O . ILE B 1 55 ? 13.353 -0.108 -18.619 1.00 57.09 55 ILE B O 1
ATOM 1438 N N . THR B 1 56 ? 12.815 -0.917 -16.573 1.00 56.46 56 THR B N 1
ATOM 1439 C CA . THR B 1 56 ? 14.172 -0.758 -16.022 1.00 55.83 56 THR B CA 1
ATOM 1440 C C . THR B 1 56 ? 15.192 -1.534 -16.848 1.00 55.06 56 THR B C 1
ATOM 1441 O O . THR B 1 56 ? 16.217 -0.983 -17.266 1.00 54.59 56 THR B O 1
ATOM 1445 N N . GLY B 1 57 ? 14.901 -2.821 -17.062 1.00 54.57 57 GLY B N 1
ATOM 1446 C CA . GLY B 1 57 ? 15.752 -3.698 -17.875 1.00 54.09 57 GLY B CA 1
ATOM 1447 C C . GLY B 1 57 ? 16.033 -3.103 -19.239 1.00 53.59 57 GLY B C 1
ATOM 1448 O O . GLY B 1 57 ? 17.182 -3.064 -19.684 1.00 53.06 57 GLY B O 1
ATOM 1449 N N . LYS B 1 58 ? 14.975 -2.624 -19.891 1.00 53.69 58 LYS B N 1
ATOM 1450 C CA . LYS B 1 58 ? 15.094 -1.972 -21.193 1.00 54.07 58 LYS B CA 1
ATOM 1451 C C . LYS B 1 58 ? 16.067 -0.806 -21.109 1.00 54.26 58 LYS B C 1
ATOM 1452 O O . LYS B 1 58 ? 17.015 -0.719 -21.903 1.00 54.38 58 LYS B O 1
ATOM 1454 N N . LYS B 1 59 ? 15.847 0.063 -20.123 1.00 54.90 59 LYS B N 1
ATOM 1455 C CA . LYS B 1 59 ? 16.691 1.257 -19.910 1.00 55.24 59 LYS B CA 1
ATOM 1456 C C . LYS B 1 59 ? 18.153 0.916 -19.657 1.00 55.27 59 LYS B C 1
ATOM 1457 O O . LYS B 1 59 ? 19.048 1.556 -20.210 1.00 55.04 59 LYS B O 1
ATOM 1463 N N . LEU B 1 60 ? 18.385 -0.078 -18.804 1.00 55.73 60 LEU B N 1
ATOM 1464 C CA . LEU B 1 60 ? 19.739 -0.576 -18.552 1.00 56.31 60 LEU B CA 1
ATOM 1465 C C . LEU B 1 60 ? 20.412 -1.018 -19.849 1.00 57.11 60 LEU B C 1
ATOM 1466 O O . LEU B 1 60 ? 21.540 -0.598 -20.135 1.00 56.83 60 LEU B O 1
ATOM 1471 N N . LYS B 1 61 ? 19.723 -1.841 -20.646 1.00 58.27 61 LYS B N 1
ATOM 1472 C CA . LYS B 1 61 ? 20.280 -2.274 -21.942 1.00 59.33 61 LYS B CA 1
ATOM 1473 C C . LYS B 1 61 ? 20.618 -1.064 -22.811 1.00 60.14 61 LYS B C 1
ATOM 1474 O O . LYS B 1 61 ? 21.659 -1.040 -23.478 1.00 60.27 61 LYS B O 1
ATOM 1476 N N . ASP B 1 62 ? 19.762 -0.047 -22.779 1.00 61.24 62 ASP B N 1
ATOM 1477 C CA . ASP B 1 62 ? 20.026 1.166 -23.551 1.00 62.43 62 ASP B CA 1
ATOM 1478 C C . ASP B 1 62 ? 21.259 1.911 -23.058 1.00 62.66 62 ASP B C 1
ATOM 1479 O O . ASP B 1 62 ? 22.100 2.304 -23.861 1.00 62.99 62 ASP B O 1
ATOM 1484 N N . ILE B 1 63 ? 21.382 2.091 -21.745 1.00 63.18 63 ILE B N 1
ATOM 1485 C CA . ILE B 1 63 ? 22.486 2.895 -21.195 1.00 63.26 63 ILE B CA 1
ATOM 1486 C C . ILE B 1 63 ? 23.815 2.128 -21.078 1.00 63.80 63 ILE B C 1
ATOM 1487 O O . ILE B 1 63 ? 24.879 2.740 -20.957 1.00 63.47 63 ILE B O 1
ATOM 1492 N N . LEU B 1 64 ? 23.752 0.796 -21.114 1.00 64.71 64 LEU B N 1
ATOM 1493 C CA . LEU B 1 64 ? 24.958 -0.056 -21.076 1.00 65.38 64 LEU B CA 1
ATOM 1494 C C . LEU B 1 64 ? 25.325 -0.658 -22.456 1.00 66.18 64 LEU B C 1
ATOM 1495 O O . LEU B 1 64 ? 26.295 -1.409 -22.569 1.00 66.37 64 LEU B O 1
ATOM 1500 N N . ASN B 1 65 ? 24.552 -0.336 -23.493 1.00 67.08 65 ASN B N 1
ATOM 1501 C CA . ASN B 1 65 ? 24.861 -0.762 -24.864 1.00 67.68 65 ASN B CA 1
ATOM 1502 C C . ASN B 1 65 ? 26.357 -0.607 -25.181 1.00 67.87 65 ASN B C 1
ATOM 1503 O O . ASN B 1 65 ? 26.941 0.455 -24.940 1.00 68.27 65 ASN B O 1
ATOM 1508 N N . ASN B 1 66 ? 26.958 -1.668 -25.721 1.00 67.77 66 ASN B N 1
ATOM 1509 C CA . ASN B 1 66 ? 28.404 -1.732 -25.972 1.00 67.89 66 ASN B CA 1
ATOM 1510 C C . ASN B 1 66 ? 29.210 -1.652 -24.684 1.00 67.33 66 ASN B C 1
ATOM 1511 O O . ASN B 1 66 ? 30.155 -0.863 -24.569 1.00 67.87 66 ASN B O 1
ATOM 1516 N N . LYS B 1 67 ? 28.821 -2.470 -23.715 1.00 66.39 67 LYS B N 1
ATOM 1517 C CA . LYS B 1 67 ? 29.612 -2.690 -22.505 1.00 65.48 67 LYS B CA 1
ATOM 1518 C C . LYS B 1 67 ? 29.077 -3.945 -21.839 1.00 63.83 67 LYS B C 1
ATOM 1519 O O . LYS B 1 67 ? 27.872 -4.181 -21.844 1.00 63.89 67 LYS B O 1
ATOM 1525 N N . LYS B 1 68 ? 29.977 -4.766 -21.307 1.00 61.84 68 LYS B N 1
ATOM 1526 C CA . LYS B 1 68 ? 29.610 -6.108 -20.867 1.00 60.26 68 LYS B CA 1
ATOM 1527 C C . LYS B 1 68 ? 29.099 -6.108 -19.429 1.00 58.59 68 LYS B C 1
ATOM 1528 O O . LYS B 1 68 ? 29.782 -5.610 -18.533 1.00 58.46 68 LYS B O 1
ATOM 1530 N N . VAL B 1 69 ? 27.905 -6.667 -19.224 1.00 56.58 69 VAL B N 1
ATOM 1531 C CA . VAL B 1 69 ? 27.352 -6.911 -17.889 1.00 55.03 69 VAL B CA 1
ATOM 1532 C C . VAL B 1 69 ? 27.575 -8.375 -17.505 1.00 53.86 69 VAL B C 1
ATOM 1533 O O . VAL B 1 69 ? 26.842 -9.248 -17.942 1.00 53.71 69 VAL B O 1
ATOM 1537 N N . SER B 1 70 ? 28.568 -8.633 -16.664 1.00 52.75 70 SER B N 1
ATOM 1538 C CA . SER B 1 70 ? 28.946 -9.997 -16.315 1.00 51.99 70 SER B CA 1
ATOM 1539 C C . SER B 1 70 ? 28.110 -10.630 -15.210 1.00 51.21 70 SER B C 1
ATOM 1540 O O . SER B 1 70 ? 27.877 -11.842 -15.243 1.00 51.58 70 SER B O 1
ATOM 1543 N N . VAL B 1 71 ? 27.678 -9.836 -14.224 1.00 50.07 71 VAL B N 1
ATOM 1544 C CA . VAL B 1 71 ? 26.899 -10.361 -13.086 1.00 48.72 71 VAL B CA 1
ATOM 1545 C C . VAL B 1 71 ? 25.723 -9.461 -12.719 1.00 47.66 71 VAL B C 1
ATOM 1546 O O . VAL B 1 71 ? 25.806 -8.252 -12.813 1.00 47.64 71 VAL B O 1
ATOM 1550 N N . ILE B 1 72 ? 24.630 -10.076 -12.297 1.00 46.34 72 ILE B N 1
ATOM 1551 C CA . ILE B 1 72 ? 23.510 -9.388 -11.722 1.00 45.33 72 ILE B CA 1
ATOM 1552 C C . ILE B 1 72 ? 23.346 -9.977 -10.322 1.00 45.15 72 ILE B C 1
ATOM 1553 O O . ILE B 1 72 ? 23.065 -11.167 -10.180 1.00 45.07 72 ILE B O 1
ATOM 1558 N N . TYR B 1 73 ? 23.540 -9.160 -9.288 1.00 44.49 73 TYR B N 1
ATOM 1559 C CA . TYR B 1 73 ? 23.438 -9.643 -7.900 1.00 44.00 73 TYR B CA 1
ATOM 1560 C C . TYR B 1 73 ? 22.056 -9.415 -7.323 1.00 44.93 73 TYR B C 1
ATOM 1561 O O . TYR B 1 73 ? 21.364 -8.481 -7.724 1.00 45.45 73 TYR B O 1
ATOM 1570 N N . HIS B 1 74 ? 21.649 -10.254 -6.375 1.00 45.87 74 HIS B N 1
ATOM 1571 C CA . HIS B 1 74 ? 20.351 -10.079 -5.744 1.00 46.81 74 HIS B CA 1
ATOM 1572 C C . HIS B 1 74 ? 20.271 -10.782 -4.412 1.00 47.47 74 HIS B C 1
ATOM 1573 O O . HIS B 1 74 ? 21.135 -11.565 -4.058 1.00 47.74 74 HIS B O 1
ATOM 1580 N N . SER B 1 75 ? 19.220 -10.484 -3.665 1.00 48.75 75 SER B N 1
ATOM 1581 C CA . SER B 1 75 ? 19.006 -11.097 -2.348 1.00 49.49 75 SER B CA 1
ATOM 1582 C C . SER B 1 75 ? 18.275 -12.450 -2.478 1.00 50.17 75 SER B C 1
ATOM 1583 O O . SER B 1 75 ? 17.953 -12.882 -3.575 1.00 49.61 75 SER B O 1
ATOM 1586 N N . ASP B 1 76 ? 18.000 -13.084 -1.340 1.00 51.54 76 ASP B N 1
ATOM 1587 C CA . ASP B 1 76 ? 17.176 -14.291 -1.291 1.00 52.75 76 ASP B CA 1
ATOM 1588 C C . ASP B 1 76 ? 15.711 -14.034 -1.593 1.00 54.03 76 ASP B C 1
ATOM 1589 O O . ASP B 1 76 ? 14.996 -14.977 -1.910 1.00 54.76 76 ASP B O 1
ATOM 1602 N N . ILE B 1 78 ? 12.082 -13.329 -2.995 1.00 55.84 78 ILE B N 1
ATOM 1603 C CA . ILE B 1 78 ? 11.462 -13.794 -4.224 1.00 56.06 78 ILE B CA 1
ATOM 1604 C C . ILE B 1 78 ? 11.377 -12.679 -5.241 1.00 55.94 78 ILE B C 1
ATOM 1605 O O . ILE B 1 78 ? 11.810 -12.849 -6.370 1.00 56.12 78 ILE B O 1
ATOM 1610 N N . ARG B 1 79 ? 10.819 -11.543 -4.835 1.00 56.12 79 ARG B N 1
ATOM 1611 C CA . ARG B 1 79 ? 10.746 -10.330 -5.703 1.00 56.37 79 ARG B CA 1
ATOM 1612 C C . ARG B 1 79 ? 12.095 -9.830 -6.220 1.00 55.76 79 ARG B C 1
ATOM 1613 O O . ARG B 1 79 ? 12.176 -9.314 -7.350 1.00 55.28 79 ARG B O 1
ATOM 1621 N N . ALA B 1 80 ? 13.135 -9.965 -5.392 1.00 55.32 80 ALA B N 1
ATOM 1622 C CA . ALA B 1 80 ? 14.504 -9.656 -5.818 1.00 55.07 80 ALA B CA 1
ATOM 1623 C C . ALA B 1 80 ? 14.885 -10.581 -6.961 1.00 54.90 80 ALA B C 1
ATOM 1624 O O . ALA B 1 80 ? 15.199 -10.118 -8.053 1.00 54.47 80 ALA B O 1
ATOM 1626 N N . LYS B 1 81 ? 14.811 -11.888 -6.697 1.00 55.43 81 LYS B N 1
ATOM 1627 C CA . LYS B 1 81 ? 14.986 -12.939 -7.717 1.00 55.74 81 LYS B CA 1
ATOM 1628 C C . LYS B 1 81 ? 14.149 -12.688 -8.972 1.00 55.55 81 LYS B C 1
ATOM 1629 O O . LYS B 1 81 ? 14.646 -12.763 -10.101 1.00 55.60 81 LYS B O 1
ATOM 1635 N N . GLU B 1 82 ? 12.884 -12.362 -8.758 1.00 55.11 82 GLU B N 1
ATOM 1636 C CA . GLU B 1 82 ? 11.968 -12.056 -9.841 1.00 55.47 82 GLU B CA 1
ATOM 1637 C C . GLU B 1 82 ? 12.495 -10.907 -10.713 1.00 54.61 82 GLU B C 1
ATOM 1638 O O . GLU B 1 82 ? 12.627 -11.053 -11.938 1.00 54.83 82 GLU B O 1
ATOM 1644 N N . THR B 1 83 ? 12.818 -9.779 -10.072 1.00 53.49 83 THR B N 1
ATOM 1645 C CA . THR B 1 83 ? 13.349 -8.599 -10.761 1.00 52.05 83 THR B CA 1
ATOM 1646 C C . THR B 1 83 ? 14.632 -8.949 -11.500 1.00 51.98 83 THR B C 1
ATOM 1647 O O . THR B 1 83 ? 14.814 -8.548 -12.647 1.00 51.73 83 THR B O 1
ATOM 1651 N N . ALA B 1 84 ? 15.515 -9.703 -10.841 1.00 52.11 84 ALA B N 1
ATOM 1652 C CA . ALA B 1 84 ? 16.748 -10.186 -11.478 1.00 52.17 84 ALA B CA 1
ATOM 1653 C C . ALA B 1 84 ? 16.418 -10.976 -12.751 1.00 52.29 84 ALA B C 1
ATOM 1654 O O . ALA B 1 84 ? 16.976 -10.715 -13.818 1.00 51.57 84 ALA B O 1
ATOM 1656 N N . ASN B 1 85 ? 15.488 -11.920 -12.628 1.00 52.76 85 ASN B N 1
ATOM 1657 C CA . ASN B 1 85 ? 15.048 -12.715 -13.769 1.00 53.32 85 ASN B CA 1
ATOM 1658 C C . ASN B 1 85 ? 14.605 -11.839 -14.943 1.00 53.03 85 ASN B C 1
ATOM 1659 O O . ASN B 1 85 ? 15.164 -11.933 -16.026 1.00 52.60 85 ASN B O 1
ATOM 1664 N N . ILE B 1 86 ? 13.617 -10.978 -14.708 1.00 52.89 86 ILE B N 1
ATOM 1665 C CA . ILE B 1 86 ? 13.101 -10.091 -15.742 1.00 52.87 86 ILE B CA 1
ATOM 1666 C C . ILE B 1 86 ? 14.232 -9.264 -16.370 1.00 53.51 86 ILE B C 1
ATOM 1667 O O . ILE B 1 86 ? 14.249 -9.031 -17.591 1.00 53.37 86 ILE B O 1
ATOM 1672 N N . ILE B 1 87 ? 15.191 -8.830 -15.541 1.00 54.02 87 ILE B N 1
ATOM 1673 C CA . ILE B 1 87 ? 16.332 -8.036 -16.035 1.00 54.12 87 ILE B CA 1
ATOM 1674 C C . ILE B 1 87 ? 17.324 -8.899 -16.825 1.00 54.49 87 ILE B C 1
ATOM 1675 O O . ILE B 1 87 ? 17.898 -8.407 -17.792 1.00 54.72 87 ILE B O 1
ATOM 1680 N N . SER B 1 88 ? 17.505 -10.163 -16.426 1.00 55.02 88 SER B N 1
ATOM 1681 C CA . SER B 1 88 ? 18.283 -11.166 -17.206 1.00 55.97 88 SER B CA 1
ATOM 1682 C C . SER B 1 88 ? 18.025 -11.121 -18.702 1.00 56.33 88 SER B C 1
ATOM 1683 O O . SER B 1 88 ? 18.955 -11.049 -19.499 1.00 56.30 88 SER B O 1
ATOM 1686 N N . LYS B 1 89 ? 16.750 -11.170 -19.068 1.00 57.23 89 LYS B N 1
ATOM 1687 C CA . LYS B 1 89 ? 16.338 -11.115 -20.471 1.00 57.81 89 LYS B CA 1
ATOM 1688 C C . LYS B 1 89 ? 17.149 -10.127 -21.299 1.00 58.08 89 LYS B C 1
ATOM 1689 O O . LYS B 1 89 ? 17.459 -10.417 -22.450 1.00 59.02 89 LYS B O 1
ATOM 1691 N N . TYR B 1 90 ? 17.508 -8.976 -20.730 1.00 57.80 90 TYR B N 1
ATOM 1692 C CA . TYR B 1 90 ? 18.196 -7.931 -21.506 1.00 57.68 90 TYR B CA 1
ATOM 1693 C C . TYR B 1 90 ? 19.719 -8.131 -21.554 1.00 57.82 90 TYR B C 1
ATOM 1694 O O . TYR B 1 90 ? 20.425 -7.496 -22.347 1.00 57.21 90 TYR B O 1
ATOM 1703 N N . PHE B 1 91 ? 20.217 -9.019 -20.695 1.00 58.27 91 PHE B N 1
ATOM 1704 C CA . PHE B 1 91 ? 21.635 -9.394 -20.663 1.00 58.62 91 PHE B CA 1
ATOM 1705 C C . PHE B 1 91 ? 21.711 -10.928 -20.509 1.00 59.16 91 PHE B C 1
ATOM 1706 O O . PHE B 1 91 ? 21.984 -11.452 -19.412 1.00 59.37 91 PHE B O 1
ATOM 1714 N N . PRO B 1 92 ? 21.455 -11.661 -21.614 1.00 59.70 92 PRO B N 1
ATOM 1715 C CA . PRO B 1 92 ? 21.374 -13.128 -21.531 1.00 59.52 92 PRO B CA 1
ATOM 1716 C C . PRO B 1 92 ? 22.710 -13.772 -21.143 1.00 59.19 92 PRO B C 1
ATOM 1717 O O . PRO B 1 92 ? 22.719 -14.823 -20.502 1.00 59.25 92 PRO B O 1
ATOM 1721 N N . ASP B 1 93 ? 23.816 -13.114 -21.495 1.00 58.59 93 ASP B N 1
ATOM 1722 C CA . ASP B 1 93 ? 25.156 -13.594 -21.164 1.00 58.21 93 ASP B CA 1
ATOM 1723 C C . ASP B 1 93 ? 25.573 -13.378 -19.695 1.00 57.94 93 ASP B C 1
ATOM 1724 O O . ASP B 1 93 ? 26.683 -13.750 -19.304 1.00 57.97 93 ASP B O 1
ATOM 1726 N N . ALA B 1 94 ? 24.706 -12.781 -18.878 1.00 57.35 94 ALA B N 1
ATOM 1727 C CA . ALA B 1 94 ? 25.097 -12.395 -17.529 1.00 56.46 94 ALA B CA 1
ATOM 1728 C C . ALA B 1 94 ? 24.688 -13.446 -16.509 1.00 55.85 94 ALA B C 1
ATOM 1729 O O . ALA B 1 94 ? 23.629 -14.054 -16.617 1.00 55.94 94 ALA B O 1
ATOM 1731 N N . ASN B 1 95 ? 25.513 -13.633 -15.491 1.00 55.18 95 ASN B N 1
ATOM 1732 C CA . ASN B 1 95 ? 25.232 -14.613 -14.448 1.00 54.58 95 ASN B CA 1
ATOM 1733 C C . ASN B 1 95 ? 24.491 -13.986 -13.257 1.00 54.07 95 ASN B C 1
ATOM 1734 O O . ASN B 1 95 ? 24.927 -12.977 -12.709 1.00 54.17 95 ASN B O 1
ATOM 1739 N N . LEU B 1 96 ? 23.364 -14.578 -12.877 1.00 53.13 96 LEU B N 1
ATOM 1740 C CA . LEU B 1 96 ? 22.648 -14.182 -11.679 1.00 52.59 96 LEU B CA 1
ATOM 1741 C C . LEU B 1 96 ? 23.348 -14.777 -10.470 1.00 52.11 96 LEU B C 1
ATOM 1742 O O . LEU B 1 96 ? 23.512 -15.983 -10.400 1.00 52.74 96 LEU B O 1
ATOM 1747 N N . ILE B 1 97 ? 23.797 -13.938 -9.540 1.00 51.55 97 ILE B N 1
ATOM 1748 C CA . ILE B 1 97 ? 24.395 -14.422 -8.292 1.00 50.99 97 ILE B CA 1
ATOM 1749 C C . ILE B 1 97 ? 23.596 -13.964 -7.080 1.00 50.57 97 ILE B C 1
ATOM 1750 O O . ILE B 1 97 ? 23.290 -12.782 -6.944 1.00 50.81 97 ILE B O 1
ATOM 1755 N N . ASN B 1 98 ? 23.279 -14.922 -6.208 1.00 50.03 98 ASN B N 1
ATOM 1756 C CA . ASN B 1 98 ? 22.534 -14.704 -4.975 1.00 49.42 98 ASN B CA 1
ATOM 1757 C C . ASN B 1 98 ? 23.485 -14.301 -3.860 1.00 48.74 98 ASN B C 1
ATOM 1758 O O . ASN B 1 98 ? 24.468 -14.998 -3.616 1.00 48.95 98 ASN B O 1
ATOM 1763 N N . ASP B 1 99 ? 23.186 -13.191 -3.183 1.00 47.83 99 ASP B N 1
ATOM 1764 C CA . ASP B 1 99 ? 23.986 -12.714 -2.056 1.00 46.96 99 ASP B CA 1
ATOM 1765 C C . ASP B 1 99 ? 23.041 -12.481 -0.892 1.00 47.03 99 ASP B C 1
ATOM 1766 O O . ASP B 1 99 ? 22.344 -11.473 -0.856 1.00 46.97 99 ASP B O 1
ATOM 1771 N N . PRO B 1 100 ? 22.997 -13.426 0.061 1.00 46.81 100 PRO B N 1
ATOM 1772 C CA . PRO B 1 100 ? 22.160 -13.235 1.245 1.00 46.56 100 PRO B CA 1
ATOM 1773 C C . PRO B 1 100 ? 22.489 -11.971 2.063 1.00 45.69 100 PRO B C 1
ATOM 1774 O O . PRO B 1 100 ? 21.644 -11.516 2.830 1.00 45.35 100 PRO B O 1
ATOM 1778 N N . ASN B 1 101 ? 23.695 -11.424 1.900 1.00 45.07 101 ASN B N 1
ATOM 1779 C CA . ASN B 1 101 ? 24.062 -10.134 2.509 1.00 44.34 101 ASN B CA 1
ATOM 1780 C C . ASN B 1 101 ? 23.238 -8.930 1.998 1.00 44.27 101 ASN B C 1
ATOM 1781 O O . ASN B 1 101 ? 23.144 -7.923 2.701 1.00 43.69 101 ASN B O 1
ATOM 1786 N N . LEU B 1 102 ? 22.638 -9.056 0.802 1.00 44.28 102 LEU B N 1
ATOM 1787 C CA . LEU B 1 102 ? 21.698 -8.075 0.253 1.00 44.34 102 LEU B CA 1
ATOM 1788 C C . LEU B 1 102 ? 20.275 -8.180 0.821 1.00 45.76 102 LEU B C 1
ATOM 1789 O O . LEU B 1 102 ? 19.403 -7.393 0.454 1.00 45.60 102 LEU B O 1
ATOM 1794 N N . ASN B 1 103 ? 20.027 -9.144 1.702 1.00 47.82 103 ASN B N 1
ATOM 1795 C CA . ASN B 1 103 ? 18.705 -9.299 2.323 1.00 49.46 103 ASN B CA 1
ATOM 1796 C C . ASN B 1 103 ? 18.278 -8.073 3.102 1.00 51.40 103 ASN B C 1
ATOM 1797 O O . ASN B 1 103 ? 19.041 -7.552 3.914 1.00 52.08 103 ASN B O 1
ATOM 1802 N N . GLU B 1 104 ? 17.041 -7.645 2.869 1.00 53.62 104 GLU B N 1
ATOM 1803 C CA . GLU B 1 104 ? 16.418 -6.530 3.586 1.00 55.34 104 GLU B CA 1
ATOM 1804 C C . GLU B 1 104 ? 16.354 -6.730 5.084 1.00 56.41 104 GLU B C 1
ATOM 1805 O O . GLU B 1 104 ? 16.352 -5.758 5.840 1.00 57.09 104 GLU B O 1
ATOM 1811 N N . GLY B 1 105 ? 16.236 -7.980 5.518 1.00 57.57 105 GLY B N 1
ATOM 1812 C CA . GLY B 1 105 ? 16.110 -8.278 6.934 1.00 58.57 105 GLY B CA 1
ATOM 1813 C C . GLY B 1 105 ? 14.851 -7.705 7.579 1.00 59.34 105 GLY B C 1
ATOM 1814 O O . GLY B 1 105 ? 13.935 -7.217 6.903 1.00 59.67 105 GLY B O 1
ATOM 1815 N N . THR B 1 106 ? 14.844 -7.721 8.904 1.00 59.67 106 THR B N 1
ATOM 1816 C CA . THR B 1 106 ? 13.618 -7.611 9.661 1.00 59.97 106 THR B CA 1
ATOM 1817 C C . THR B 1 106 ? 13.382 -6.223 10.268 1.00 60.14 106 THR B C 1
ATOM 1818 O O . THR B 1 106 ? 14.280 -5.629 10.874 1.00 60.82 106 THR B O 1
ATOM 1822 N N . PRO B 1 107 ? 12.160 -5.703 10.130 1.00 60.07 107 PRO B N 1
ATOM 1823 C CA . PRO B 1 107 ? 11.879 -4.437 10.781 1.00 59.93 107 PRO B CA 1
ATOM 1824 C C . PRO B 1 107 ? 11.740 -4.670 12.284 1.00 59.55 107 PRO B C 1
ATOM 1825 O O . PRO B 1 107 ? 11.229 -5.713 12.698 1.00 59.90 107 PRO B O 1
ATOM 1829 N N . TYR B 1 108 ? 12.219 -3.735 13.091 1.00 58.83 108 TYR B N 1
ATOM 1830 C CA . TYR B 1 108 ? 12.116 -3.853 14.537 1.00 58.45 108 TYR B CA 1
ATOM 1831 C C . TYR B 1 108 ? 11.155 -2.788 15.008 1.00 57.80 108 TYR B C 1
ATOM 1832 O O . TYR B 1 108 ? 11.089 -1.702 14.433 1.00 57.63 108 TYR B O 1
ATOM 1841 N N . LEU B 1 109 ? 10.403 -3.109 16.053 1.00 56.96 109 LEU B N 1
ATOM 1842 C CA . LEU B 1 109 ? 9.409 -2.211 16.568 1.00 56.55 109 LEU B CA 1
ATOM 1843 C C . LEU B 1 109 ? 9.768 -1.838 17.995 1.00 56.34 109 LEU B C 1
ATOM 1844 O O . LEU B 1 109 ? 10.576 -2.516 18.613 1.00 55.78 109 LEU B O 1
ATOM 1849 N N . PRO B 1 110 ? 9.198 -0.734 18.510 1.00 56.45 110 PRO B N 1
ATOM 1850 C CA . PRO B 1 110 ? 9.341 -0.450 19.943 1.00 56.92 110 PRO B CA 1
ATOM 1851 C C . PRO B 1 110 ? 8.683 -1.579 20.751 1.00 57.19 110 PRO B C 1
ATOM 1852 O O . PRO B 1 110 ? 7.574 -1.987 20.418 1.00 57.16 110 PRO B O 1
ATOM 1856 N N . ASP B 1 111 ? 9.376 -2.089 21.768 1.00 57.63 111 ASP B N 1
ATOM 1857 C CA . ASP B 1 111 ? 8.983 -3.332 22.430 1.00 58.37 111 ASP B CA 1
ATOM 1858 C C . ASP B 1 111 ? 9.336 -3.321 23.928 1.00 59.01 111 ASP B C 1
ATOM 1859 O O . ASP B 1 111 ? 10.504 -3.294 24.286 1.00 58.53 111 A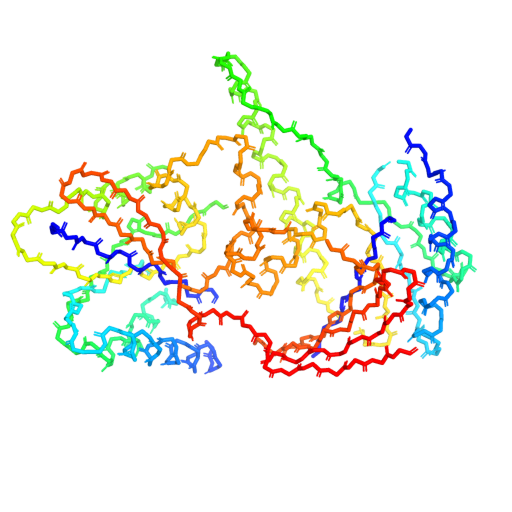SP B O 1
ATOM 1864 N N . PRO B 1 112 ? 8.315 -3.376 24.806 1.00 60.42 112 PRO B N 1
ATOM 1865 C CA . PRO B 1 112 ? 8.570 -3.284 26.256 1.00 61.00 112 PRO B CA 1
ATOM 1866 C C . PRO B 1 112 ? 9.229 -4.504 26.906 1.00 61.85 112 PRO B C 1
ATOM 1867 O O . PRO B 1 112 ? 9.747 -4.372 28.015 1.00 62.72 112 PRO B O 1
ATOM 1871 N N . LEU B 1 113 ? 9.240 -5.660 26.237 1.00 62.43 113 LEU B N 1
ATOM 1872 C CA . LEU B 1 113 ? 9.781 -6.896 26.827 1.00 62.94 113 LEU B CA 1
ATOM 1873 C C . LEU B 1 113 ? 11.307 -7.035 26.673 1.00 63.63 113 LEU B C 1
ATOM 1874 O O . LEU B 1 113 ? 11.798 -7.246 25.559 1.00 63.93 113 LEU B O 1
ATOM 1879 N N . PRO B 1 114 ? 12.065 -6.961 27.785 1.00 64.25 114 PRO B N 1
ATOM 1880 C CA . PRO B 1 114 ? 13.520 -7.127 27.661 1.00 64.76 114 PRO B CA 1
ATOM 1881 C C . PRO B 1 114 ? 13.965 -8.477 27.100 1.00 65.07 114 PRO B C 1
ATOM 1882 O O . PRO B 1 114 ? 15.106 -8.595 26.648 1.00 65.38 114 PRO B O 1
ATOM 1886 N N . ARG B 1 115 ? 13.086 -9.480 27.146 1.00 65.25 115 ARG B N 1
ATOM 1887 C CA . ARG B 1 115 ? 13.349 -10.770 26.513 1.00 65.18 115 ARG B CA 1
ATOM 1888 C C . ARG B 1 115 ? 13.545 -10.558 25.014 1.00 65.22 115 ARG B C 1
ATOM 1889 O O . ARG B 1 115 ? 14.436 -11.153 24.404 1.00 65.79 115 ARG B O 1
ATOM 1891 N N . HIS B 1 116 ? 12.712 -9.698 24.434 1.00 64.90 116 HIS B N 1
ATOM 1892 C CA . HIS B 1 116 ? 12.817 -9.342 23.023 1.00 64.60 116 HIS B CA 1
ATOM 1893 C C . HIS B 1 116 ? 13.992 -8.413 22.697 1.00 64.79 116 HIS B C 1
ATOM 1894 O O . HIS B 1 116 ? 14.540 -8.474 21.600 1.00 64.40 116 HIS B O 1
ATOM 1901 N N . SER B 1 117 ? 14.364 -7.556 23.647 1.00 65.12 117 SER B N 1
ATOM 1902 C CA . SER B 1 117 ? 15.423 -6.580 23.428 1.00 65.46 117 SER B CA 1
ATOM 1903 C C . SER B 1 117 ? 16.795 -7.262 23.340 1.00 65.24 117 SER B C 1
ATOM 1904 O O . SER B 1 117 ? 17.603 -6.886 22.499 1.00 65.53 117 SER B O 1
ATOM 1907 N N . LYS B 1 118 ? 17.052 -8.263 24.181 1.00 64.84 118 LYS B N 1
ATOM 1908 C CA . LYS B 1 118 ? 18.299 -9.034 24.090 1.00 64.44 118 LYS B CA 1
ATOM 1909 C C . LYS B 1 118 ? 18.347 -9.795 22.763 1.00 64.11 118 LYS B C 1
ATOM 1910 O O . LYS B 1 118 ? 19.351 -9.750 22.040 1.00 64.16 118 LYS B O 1
ATOM 1912 N N . PHE B 1 119 ? 17.251 -10.489 22.453 1.00 63.32 119 PHE B N 1
ATOM 1913 C CA . PHE B 1 119 ? 17.083 -11.161 21.161 1.00 62.71 119 PHE B CA 1
ATOM 1914 C C . PHE B 1 119 ? 17.330 -10.176 20.003 1.00 62.35 119 PHE B C 1
ATOM 1915 O O . PHE B 1 119 ? 18.135 -10.454 19.115 1.00 62.35 119 PHE B O 1
ATOM 1923 N N . ASP B 1 120 ? 16.655 -9.024 20.034 1.00 61.78 120 ASP B N 1
ATOM 1924 C CA . ASP B 1 120 ? 16.743 -8.036 18.946 1.00 61.42 120 ASP B CA 1
ATOM 1925 C C . ASP B 1 120 ? 18.130 -7.410 18.809 1.00 60.92 120 ASP B C 1
ATOM 1926 O O . ASP B 1 120 ? 18.674 -7.335 17.710 1.00 60.26 120 ASP B O 1
ATOM 1931 N N . ALA B 1 121 ? 18.687 -6.964 19.933 1.00 60.55 121 ALA B N 1
ATOM 1932 C CA . ALA B 1 121 ? 20.021 -6.372 19.963 1.00 60.34 121 ALA B CA 1
ATOM 1933 C C . ALA B 1 121 ? 21.029 -7.283 19.257 1.00 60.39 121 ALA B C 1
ATOM 1934 O O . ALA B 1 121 ? 22.015 -6.832 18.663 1.00 60.66 121 ALA B O 1
ATOM 1936 N N . GLN B 1 122 ? 20.754 -8.575 19.314 1.00 59.89 122 GLN B N 1
ATOM 1937 C CA . GLN B 1 122 ? 21.696 -9.562 18.882 1.00 59.58 122 GLN B CA 1
ATOM 1938 C C . GLN B 1 122 ? 21.537 -9.880 17.397 1.00 58.47 122 GLN B C 1
ATOM 1939 O O . GLN B 1 122 ? 22.526 -10.123 16.719 1.00 58.73 122 GLN B O 1
ATOM 1945 N N . LYS B 1 123 ? 20.304 -9.890 16.899 1.00 56.97 123 LYS B N 1
ATOM 1946 C CA . LYS B 1 123 ? 20.065 -9.975 15.458 1.00 56.08 123 LYS B CA 1
ATOM 1947 C C . LYS B 1 123 ? 20.514 -8.675 14.751 1.00 55.57 123 LYS B C 1
ATOM 1948 O O . LYS B 1 123 ? 20.873 -8.689 13.574 1.00 54.77 123 LYS B O 1
ATOM 1950 N N . ILE B 1 124 ? 20.483 -7.559 15.480 1.00 55.14 124 ILE B N 1
ATOM 1951 C CA . ILE B 1 124 ? 20.833 -6.255 14.928 1.00 55.01 124 ILE B CA 1
ATOM 1952 C C . ILE B 1 124 ? 22.332 -6.221 14.647 1.00 54.91 124 ILE B C 1
ATOM 1953 O O . ILE B 1 124 ? 22.748 -5.827 13.566 1.00 54.04 124 ILE B O 1
ATOM 1958 N N . LYS B 1 125 ? 23.112 -6.673 15.623 1.00 54.99 125 LYS B N 1
ATOM 1959 C CA . LYS B 1 125 ? 24.545 -6.939 15.467 1.00 55.35 125 LYS B CA 1
ATOM 1960 C C . LYS B 1 125 ? 24.873 -7.657 14.129 1.00 55.12 125 LYS B C 1
ATOM 1961 O O . LYS B 1 125 ? 25.749 -7.214 13.372 1.00 55.56 125 LYS B O 1
ATOM 1967 N N . GLU B 1 126 ? 24.129 -8.728 13.829 1.00 54.21 126 GLU B N 1
ATOM 1968 C CA . GLU B 1 126 ? 24.366 -9.575 12.665 1.00 52.96 126 GLU B CA 1
ATOM 1969 C C . GLU B 1 126 ? 23.866 -8.901 11.407 1.00 51.46 126 GLU B C 1
ATOM 1970 O O . GLU B 1 126 ? 24.475 -9.023 10.350 1.00 51.14 126 GLU B O 1
ATOM 1976 N N . ASP B 1 127 ? 22.728 -8.224 11.517 1.00 49.90 127 ASP B N 1
ATOM 1977 C CA . ASP B 1 127 ? 22.169 -7.446 10.411 1.00 48.55 127 ASP B CA 1
ATOM 1978 C C . ASP B 1 127 ? 23.202 -6.419 9.952 1.00 47.57 127 ASP B C 1
ATOM 1979 O O . ASP B 1 127 ? 23.393 -6.180 8.744 1.00 47.22 127 ASP B O 1
ATOM 1984 N N . ASN B 1 128 ? 23.886 -5.851 10.941 1.00 45.98 128 ASN B N 1
ATOM 1985 C CA . ASN B 1 128 ? 24.897 -4.849 10.713 1.00 44.96 128 ASN B CA 1
ATOM 1986 C C . ASN B 1 128 ? 26.146 -5.389 10.019 1.00 43.74 128 ASN B C 1
ATOM 1987 O O . ASN B 1 128 ? 26.614 -4.799 9.046 1.00 42.24 128 ASN B O 1
ATOM 1992 N N . LYS B 1 129 ? 26.671 -6.509 10.512 1.00 42.64 129 LYS B N 1
ATOM 1993 C CA . LYS B 1 129 ? 27.836 -7.122 9.876 1.00 42.38 129 LYS B CA 1
ATOM 1994 C C . LYS B 1 129 ? 27.536 -7.526 8.418 1.00 41.93 129 LYS B C 1
ATOM 1995 O O . LYS B 1 129 ? 28.399 -7.426 7.555 1.00 41.21 129 LYS B O 1
ATOM 1997 N N . ARG B 1 130 ? 26.301 -7.936 8.160 1.00 41.51 130 ARG B N 1
ATOM 1998 C CA . ARG B 1 130 ? 25.898 -8.389 6.839 1.00 41.66 130 ARG B CA 1
ATOM 1999 C C . ARG B 1 130 ? 25.812 -7.262 5.830 1.00 40.76 130 ARG B C 1
ATOM 2000 O O . ARG B 1 130 ? 26.390 -7.355 4.753 1.00 40.52 130 ARG B O 1
ATOM 2008 N N . ILE B 1 131 ? 25.070 -6.212 6.178 1.00 39.97 131 ILE B N 1
ATOM 2009 C CA . ILE B 1 131 ? 24.927 -5.058 5.302 1.00 39.27 131 ILE B CA 1
ATOM 2010 C C . ILE B 1 131 ? 26.282 -4.333 5.098 1.00 38.61 131 ILE B C 1
ATOM 2011 O O . ILE B 1 131 ? 26.603 -3.874 3.965 1.00 37.92 131 ILE B O 1
ATOM 2016 N N . ASN B 1 132 ? 27.083 -4.270 6.164 1.00 37.24 132 ASN B N 1
ATOM 2017 C CA . ASN B 1 132 ? 28.432 -3.734 6.061 1.00 37.50 132 ASN B CA 1
ATOM 2018 C C . ASN B 1 132 ? 29.315 -4.533 5.105 1.00 37.21 132 ASN B C 1
ATOM 2019 O O . ASN B 1 132 ? 30.095 -3.959 4.353 1.00 36.97 132 ASN B O 1
ATOM 2024 N N . LYS B 1 133 ? 29.193 -5.855 5.176 1.00 36.93 133 LYS B N 1
ATOM 2025 C CA . LYS B 1 133 ? 29.889 -6.762 4.299 1.00 36.90 133 LYS B CA 1
ATOM 2026 C C . LYS B 1 133 ? 29.468 -6.546 2.836 1.00 36.55 133 LYS B C 1
ATOM 2027 O O . LYS B 1 133 ? 30.315 -6.523 1.965 1.00 36.20 133 LYS B O 1
ATOM 2033 N N . ALA B 1 134 ? 28.175 -6.383 2.583 1.00 36.32 134 ALA B N 1
ATOM 2034 C CA . ALA B 1 134 ? 27.699 -6.100 1.236 1.00 37.13 134 ALA B CA 1
ATOM 2035 C C . ALA B 1 134 ? 28.206 -4.747 0.743 1.00 37.69 134 ALA B C 1
ATOM 2036 O O . ALA B 1 134 ? 28.601 -4.606 -0.424 1.00 37.71 134 ALA B O 1
ATOM 2038 N N . TYR B 1 135 ? 28.179 -3.750 1.628 1.00 38.04 135 TYR B N 1
ATOM 2039 C CA . TYR B 1 135 ? 28.623 -2.409 1.272 1.00 38.19 135 TYR B CA 1
ATOM 2040 C C . TYR B 1 135 ? 30.058 -2.448 0.773 1.00 37.97 135 TYR B C 1
ATOM 2041 O O . TYR B 1 135 ? 30.380 -1.876 -0.249 1.00 38.22 135 TYR B O 1
ATOM 2050 N N . GLU B 1 136 ? 30.919 -3.137 1.507 1.00 37.99 136 GLU B N 1
ATOM 2051 C CA . GLU B 1 136 ? 32.316 -3.303 1.096 1.00 38.02 136 GLU B CA 1
ATOM 2052 C C . GLU B 1 136 ? 32.473 -4.134 -0.173 1.00 37.53 136 GLU B C 1
ATOM 2053 O O . GLU B 1 136 ? 33.345 -3.847 -0.989 1.00 36.94 136 GLU B O 1
ATOM 2059 N N . THR B 1 137 ? 31.658 -5.177 -0.317 1.00 37.22 137 THR B N 1
ATOM 2060 C CA . THR B 1 137 ? 31.719 -5.989 -1.499 1.00 37.28 137 THR B CA 1
ATOM 2061 C C . THR B 1 137 ? 31.470 -5.109 -2.717 1.00 38.03 137 THR B C 1
ATOM 2062 O O . THR B 1 137 ? 32.276 -5.088 -3.636 1.00 38.26 137 THR B O 1
ATOM 2066 N N . TYR B 1 138 ? 30.383 -4.349 -2.695 1.00 38.14 138 TYR B N 1
ATOM 2067 C CA . TYR B 1 138 ? 29.930 -3.668 -3.888 1.00 38.43 138 TYR B CA 1
ATOM 2068 C C . TYR B 1 138 ? 30.528 -2.283 -4.027 1.00 39.04 138 TYR B C 1
ATOM 2069 O O . TYR B 1 138 ? 30.627 -1.769 -5.141 1.00 38.09 138 TYR B O 1
ATOM 2078 N N . PHE B 1 139 ? 30.983 -1.689 -2.922 1.00 40.27 139 PHE B N 1
ATOM 2079 C CA . PHE B 1 139 ? 31.595 -0.351 -3.013 1.00 41.37 139 PHE B CA 1
ATOM 2080 C C . PHE B 1 139 ? 33.123 -0.307 -2.907 1.00 43.42 139 PHE B C 1
ATOM 2081 O O . PHE B 1 139 ? 33.729 0.574 -3.485 1.00 43.47 139 PHE B O 1
ATOM 2089 N N . TYR B 1 140 ? 33.750 -1.236 -2.195 1.00 46.03 140 TYR B N 1
ATOM 2090 C CA . TYR B 1 140 ? 35.210 -1.231 -2.099 1.00 48.48 140 TYR B CA 1
ATOM 2091 C C . TYR B 1 140 ? 35.902 -2.239 -3.017 1.00 50.99 140 TYR B C 1
ATOM 2092 O O . TYR B 1 140 ? 36.951 -1.960 -3.557 1.00 51.05 140 TYR B O 1
ATOM 2101 N N . LYS B 1 141 ? 35.332 -3.424 -3.159 1.00 54.62 141 LYS B N 1
ATOM 2102 C CA . LYS B 1 141 ? 36.011 -4.523 -3.846 1.00 57.28 141 LYS B CA 1
ATOM 2103 C C . LYS B 1 141 ? 36.537 -4.015 -5.195 1.00 59.41 141 LYS B C 1
ATOM 2104 O O . LYS B 1 141 ? 35.751 -3.513 -6.003 1.00 59.99 141 LYS B O 1
ATOM 2110 N N . PRO B 1 142 ? 37.871 -4.103 -5.412 1.00 61.66 142 PRO B N 1
ATOM 2111 C CA . PRO B 1 142 ? 38.582 -3.554 -6.570 1.00 62.71 142 PRO B CA 1
ATOM 2112 C C . PRO B 1 142 ? 37.895 -3.783 -7.901 1.00 63.81 142 PRO B C 1
ATOM 2113 O O . PRO B 1 142 ? 37.371 -4.882 -8.143 1.00 64.25 142 PRO B O 1
ATOM 2117 N N . SER B 1 143 ? 37.914 -2.749 -8.747 1.00 64.69 143 SER B N 1
ATOM 2118 C CA . SER B 1 143 ? 37.240 -2.768 -10.046 1.00 65.28 143 SER B CA 1
ATOM 2119 C C . SER B 1 143 ? 38.194 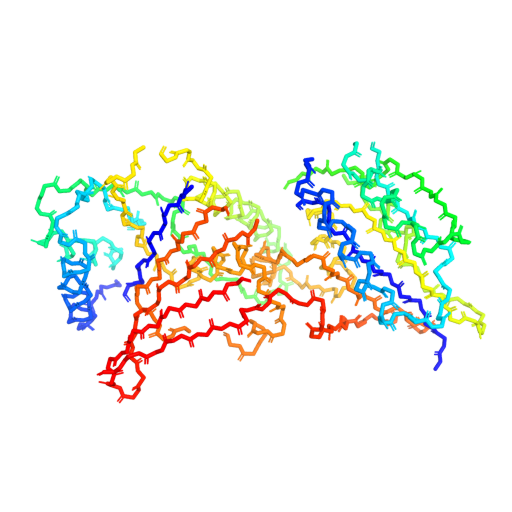-3.249 -11.141 1.00 65.44 143 SER B C 1
ATOM 2120 O O . SER B 1 143 ? 39.414 -3.286 -10.934 1.00 65.98 143 SER B O 1
ATOM 2122 N N . ASP B 1 145 ? 39.167 -3.551 -14.386 1.00 69.19 145 ASP B N 1
ATOM 2123 C CA . ASP B 1 145 ? 38.005 -3.972 -15.155 1.00 69.15 145 ASP B CA 1
ATOM 2124 C C . ASP B 1 145 ? 37.071 -2.778 -15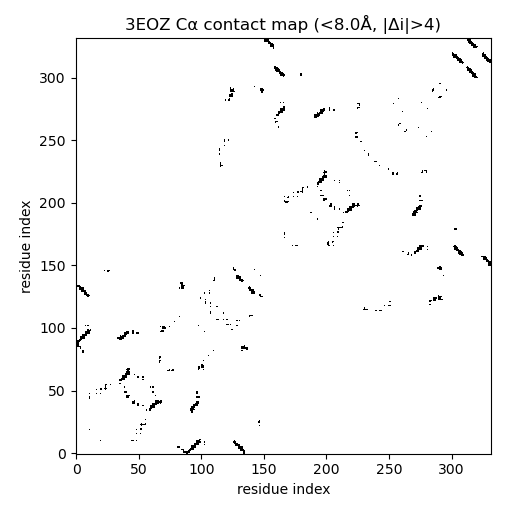.304 1.00 68.93 145 ASP B C 1
ATOM 2125 O O . ASP B 1 145 ? 36.231 -2.536 -14.425 1.00 69.85 145 ASP B O 1
ATOM 2127 N N . GLU B 1 146 ? 37.230 -2.026 -16.398 1.00 68.05 146 GLU B N 1
ATOM 2128 C CA . GLU B 1 146 ? 36.501 -0.762 -16.606 1.00 67.30 146 GLU B CA 1
ATOM 2129 C C . GLU B 1 146 ? 35.289 -0.940 -17.512 1.00 66.53 146 GLU B C 1
ATOM 2130 O O . GLU B 1 146 ? 34.253 -0.306 -17.302 1.00 66.74 146 GLU B O 1
ATOM 2132 N N . ASP B 1 147 ? 35.417 -1.782 -18.531 1.00 65.38 147 ASP B N 1
ATOM 2133 C CA . ASP B 1 147 ? 34.279 -2.072 -19.405 1.00 64.42 147 ASP B CA 1
ATOM 2134 C C . ASP B 1 147 ? 33.341 -3.130 -18.822 1.00 62.68 147 ASP B C 1
ATOM 2135 O O . ASP B 1 147 ? 32.214 -3.304 -19.297 1.00 63.09 147 ASP B O 1
ATOM 2140 N N . GLU B 1 148 ? 33.795 -3.830 -17.791 1.00 60.46 148 GLU B N 1
ATOM 2141 C CA . GLU B 1 148 ? 32.945 -4.796 -17.117 1.00 58.68 148 GLU B CA 1
ATOM 2142 C C . GLU B 1 148 ? 32.033 -4.072 -16.126 1.00 56.64 148 GLU B C 1
ATOM 2143 O O . GLU B 1 148 ? 32.493 -3.241 -15.352 1.00 55.82 148 GLU B O 1
ATOM 2149 N N . TYR B 1 149 ? 30.744 -4.388 -16.174 1.00 54.64 149 TYR B N 1
ATOM 2150 C CA . TYR B 1 149 ? 29.782 -3.883 -15.217 1.00 53.34 149 TYR B CA 1
ATOM 2151 C C . TYR B 1 149 ? 29.043 -5.015 -14.506 1.00 51.59 149 TYR B C 1
ATOM 2152 O O . TYR B 1 149 ? 28.768 -6.039 -15.098 1.00 51.25 149 TYR B O 1
ATOM 2161 N N . GLN B 1 150 ? 28.719 -4.818 -13.232 1.00 49.70 150 GLN B N 1
ATOM 2162 C CA . GLN B 1 150 ? 27.763 -5.675 -12.530 1.00 48.05 150 GLN B CA 1
ATOM 2163 C C . GLN B 1 150 ? 26.597 -4.812 -12.045 1.00 46.65 150 GLN B C 1
ATOM 2164 O O . GLN B 1 150 ? 26.768 -3.621 -11.763 1.00 46.47 150 GLN B O 1
ATOM 2170 N N . LEU B 1 151 ? 25.418 -5.426 -11.954 1.00 44.90 151 LEU B N 1
ATOM 2171 C CA . LEU B 1 151 ? 24.205 -4.767 -11.501 1.00 43.40 151 LEU B CA 1
ATOM 2172 C C . LEU B 1 151 ? 23.852 -5.307 -10.142 1.00 42.19 151 LEU B C 1
ATOM 2173 O O . LEU B 1 151 ? 23.741 -6.513 -9.960 1.00 42.00 151 LEU B O 1
ATOM 2178 N N . VAL B 1 152 ? 23.703 -4.417 -9.169 1.00 41.00 152 VAL B N 1
ATOM 2179 C CA . VAL B 1 152 ? 23.358 -4.835 -7.825 1.00 39.48 152 VAL B CA 1
ATOM 2180 C C . VAL B 1 152 ? 21.890 -4.508 -7.647 1.00 39.33 152 VAL B C 1
ATOM 2181 O O . VAL B 1 152 ? 21.522 -3.352 -7.664 1.00 39.28 152 VAL B O 1
ATOM 2185 N N . ILE B 1 153 ? 21.047 -5.527 -7.520 1.00 39.38 153 ILE B N 1
ATOM 2186 C CA . ILE B 1 153 ? 19.618 -5.304 -7.317 1.00 39.82 153 ILE B CA 1
ATOM 2187 C C . ILE B 1 153 ? 19.349 -5.227 -5.829 1.00 40.09 153 ILE B C 1
ATOM 2188 O O . ILE B 1 153 ? 19.840 -6.054 -5.064 1.00 40.27 153 ILE B O 1
ATOM 2193 N N . CYS B 1 154 ? 18.582 -4.216 -5.430 1.00 40.14 154 CYS B N 1
ATOM 2194 C CA . CYS B 1 154 ? 18.514 -3.813 -4.021 1.00 40.52 154 CYS B CA 1
ATOM 2195 C C . CYS B 1 154 ? 17.107 -3.511 -3.541 1.00 40.30 154 CYS B C 1
ATOM 2196 O O . CYS B 1 154 ? 16.323 -2.854 -4.221 1.00 40.41 154 CYS B O 1
ATOM 2199 N N . HIS B 1 155 ? 16.812 -3.979 -2.341 1.00 40.54 155 HIS B N 1
ATOM 2200 C CA . HIS B 1 155 ? 15.688 -3.472 -1.578 1.00 40.95 155 HIS B CA 1
ATOM 2201 C C . HIS B 1 155 ? 15.958 -2.000 -1.267 1.00 40.08 155 HIS B C 1
ATOM 2202 O O . HIS B 1 155 ? 17.122 -1.570 -1.158 1.00 39.04 155 HIS B O 1
ATOM 2209 N N . GLY B 1 156 ? 14.884 -1.231 -1.139 1.00 39.62 156 GLY B N 1
ATOM 2210 C CA . GLY B 1 156 ? 14.980 0.196 -0.843 1.00 39.32 156 GLY B CA 1
ATOM 2211 C C . GLY B 1 156 ? 15.749 0.502 0.424 1.00 39.49 156 GLY B C 1
ATOM 2212 O O . GLY B 1 156 ? 16.492 1.484 0.455 1.00 39.93 156 GLY B O 1
ATOM 2213 N N . ASN B 1 157 ? 15.588 -0.320 1.462 1.00 39.04 157 ASN B N 1
ATOM 2214 C CA A ASN B 1 157 ? 16.324 -0.118 2.703 0.50 38.98 157 ASN B CA 1
ATOM 2215 C CA B ASN B 1 157 ? 16.333 -0.113 2.711 0.50 39.89 157 ASN B CA 1
ATOM 2216 C C . ASN B 1 157 ? 17.817 -0.353 2.487 1.00 39.38 157 ASN B C 1
ATOM 2217 O O . ASN B 1 157 ? 18.653 0.213 3.192 1.00 39.85 157 ASN B O 1
ATOM 2226 N N . VAL B 1 158 ? 18.148 -1.205 1.516 1.00 38.54 158 VAL B N 1
ATOM 2227 C CA . VAL B 1 158 ? 19.537 -1.477 1.210 1.00 37.98 158 VAL B CA 1
ATOM 2228 C C . VAL B 1 158 ? 20.130 -0.313 0.407 1.00 38.16 158 VAL B C 1
ATOM 2229 O O . VAL B 1 158 ? 21.164 0.232 0.809 1.00 37.67 158 VAL B O 1
ATOM 2233 N N . ILE B 1 159 ? 19.459 0.084 -0.681 1.00 37.83 159 ILE B N 1
ATOM 2234 C CA . ILE B 1 159 ? 19.841 1.281 -1.436 1.00 38.51 159 ILE B CA 1
ATOM 2235 C C . ILE B 1 159 ? 20.031 2.520 -0.536 1.00 38.79 159 ILE B C 1
ATOM 2236 O O . ILE B 1 159 ? 20.941 3.344 -0.754 1.00 38.45 159 ILE B O 1
ATOM 2241 N N . ARG B 1 160 ? 19.160 2.645 0.455 1.00 39.06 160 ARG B N 1
ATOM 2242 C CA . ARG B 1 160 ? 19.201 3.759 1.383 1.00 39.40 160 ARG B CA 1
ATOM 2243 C C . ARG B 1 160 ? 20.459 3.728 2.210 1.00 38.50 160 ARG B C 1
ATOM 2244 O O . ARG B 1 160 ? 21.154 4.739 2.309 1.00 39.26 160 ARG B O 1
ATOM 2252 N N . TYR B 1 161 ? 20.748 2.579 2.811 1.00 37.49 161 TYR B N 1
ATOM 2253 C CA . TYR B 1 161 ? 21.970 2.401 3.601 1.00 36.63 161 TYR B CA 1
ATOM 2254 C C . TYR B 1 161 ? 23.193 2.697 2.723 1.00 35.92 161 TYR B C 1
ATOM 2255 O O . TYR B 1 161 ? 24.004 3.535 3.066 1.00 35.94 161 TYR B O 1
ATOM 2264 N N . PHE B 1 162 ? 23.303 2.037 1.575 1.00 34.79 162 PHE B N 1
ATOM 2265 C CA . PHE B 1 162 ? 24.428 2.271 0.666 1.00 33.98 162 PHE B CA 1
ATOM 2266 C C . PHE B 1 162 ? 24.649 3.739 0.356 1.00 33.39 162 PHE B C 1
ATOM 2267 O O . PHE B 1 162 ? 25.764 4.234 0.443 1.00 32.86 162 PHE B O 1
ATOM 2275 N N . LEU B 1 163 ? 23.590 4.434 -0.022 1.00 33.60 163 LEU B N 1
ATOM 2276 C CA . LEU B 1 163 ? 23.740 5.798 -0.532 1.00 33.64 163 LEU B CA 1
ATOM 2277 C C . LEU B 1 163 ? 23.915 6.798 0.593 1.00 33.70 163 LEU B C 1
ATOM 2278 O O . LEU B 1 163 ? 24.707 7.733 0.469 1.00 33.69 163 LEU B O 1
ATOM 2283 N N . CYS B 1 164 ? 23.198 6.611 1.698 1.00 33.8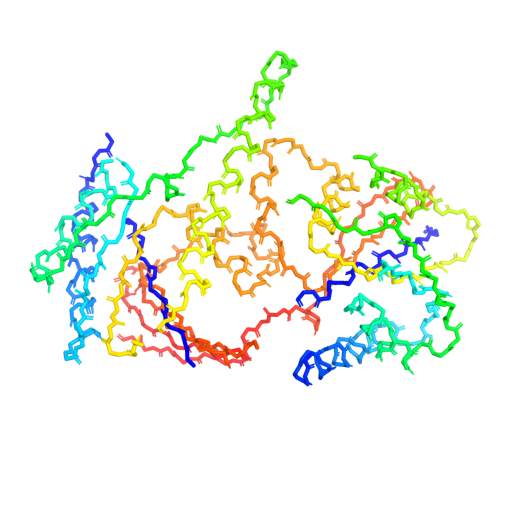2 164 CYS B N 1
ATOM 2284 C CA . CYS B 1 164 ? 23.439 7.472 2.868 1.00 34.35 164 CYS B CA 1
ATOM 2285 C C . CYS B 1 164 ? 24.913 7.404 3.253 1.00 34.42 164 CYS B C 1
ATOM 2286 O O . CYS B 1 164 ? 25.561 8.428 3.534 1.00 33.88 164 CYS B O 1
ATOM 2289 N N . ARG B 1 165 ? 25.438 6.185 3.236 1.00 34.86 165 ARG B N 1
ATOM 2290 C CA . ARG B 1 165 ? 26.816 5.945 3.621 1.00 35.54 165 ARG B CA 1
ATOM 2291 C C . ARG B 1 165 ? 27.807 6.427 2.535 1.00 35.60 165 ARG B C 1
ATOM 2292 O O . ARG B 1 165 ? 28.707 7.212 2.824 1.00 35.99 165 ARG B O 1
ATOM 2300 N N . ALA B 1 166 ? 27.611 6.023 1.284 1.00 34.95 166 ALA B N 1
ATOM 2301 C CA . ALA B 1 166 ? 28.562 6.394 0.219 1.00 34.31 166 ALA B CA 1
ATOM 2302 C C . ALA B 1 166 ? 28.600 7.895 -0.041 1.00 33.83 166 ALA B C 1
ATOM 2303 O O . ALA B 1 166 ? 29.659 8.466 -0.325 1.00 33.24 166 ALA B O 1
ATOM 2305 N N . LEU B 1 167 ? 27.438 8.538 0.018 1.00 33.83 167 LEU B N 1
ATOM 2306 C CA . LEU B 1 167 ? 27.355 9.955 -0.332 1.00 33.12 167 LEU B CA 1
ATOM 2307 C C . LEU B 1 167 ? 27.370 10.846 0.907 1.00 32.26 167 LEU B C 1
ATOM 2308 O O . LEU B 1 167 ? 27.323 12.066 0.790 1.00 31.61 167 LEU B O 1
ATOM 2313 N N . GLN B 1 168 ? 27.490 10.236 2.082 1.00 31.59 168 GLN B N 1
ATOM 2314 C CA . GLN B 1 168 ? 27.506 10.996 3.350 1.00 31.33 168 GLN B CA 1
ATOM 2315 C C . GLN B 1 168 ? 26.322 11.925 3.433 1.00 30.41 168 GLN B C 1
ATOM 2316 O O . GLN B 1 168 ? 26.484 13.111 3.652 1.00 29.91 168 GLN B O 1
ATOM 2322 N N . ILE B 1 169 ? 25.136 11.387 3.205 1.00 30.26 169 ILE B N 1
ATOM 2323 C CA . ILE B 1 169 ? 23.938 12.193 3.150 1.00 30.42 169 ILE B CA 1
ATOM 2324 C C . ILE B 1 169 ? 23.595 12.699 4.539 1.00 30.96 169 ILE B C 1
ATOM 2325 O O . ILE B 1 169 ? 23.611 11.935 5.494 1.00 30.52 169 ILE B O 1
ATOM 2330 N N . PRO B 1 170 ? 23.281 13.990 4.655 1.00 31.74 170 PRO B N 1
ATOM 2331 C CA . PRO B 1 170 ? 23.027 14.497 5.996 1.00 32.29 170 PRO B CA 1
ATOM 2332 C C . PRO B 1 170 ? 21.773 13.907 6.617 1.00 33.28 170 PRO B C 1
ATOM 2333 O O . PRO B 1 170 ? 20.806 13.556 5.928 1.00 32.99 170 PRO B O 1
ATOM 2337 N N . LEU B 1 171 ? 21.805 13.796 7.934 1.00 33.84 171 LEU B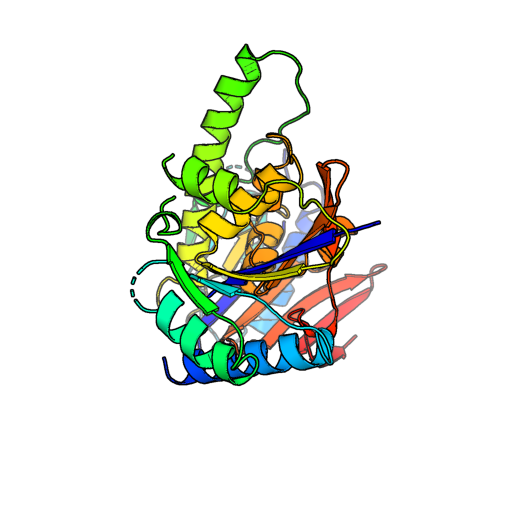 N 1
ATOM 2338 C CA . LEU B 1 171 ? 20.686 13.259 8.656 1.00 34.45 171 LEU B CA 1
ATOM 2339 C C . LEU B 1 171 ? 19.408 14.028 8.294 1.00 34.45 171 LEU B C 1
ATOM 2340 O O . LEU B 1 171 ? 18.337 13.436 8.157 1.00 35.01 171 LEU B O 1
ATOM 2345 N N . PHE B 1 172 ? 19.528 15.333 8.101 1.00 34.51 172 PHE B N 1
ATOM 2346 C CA . PHE B 1 172 ? 18.406 16.181 7.702 1.00 35.30 172 PHE B CA 1
ATOM 2347 C C . PHE B 1 172 ? 17.555 15.556 6.580 1.00 36.28 172 PHE B C 1
ATOM 2348 O O . PHE B 1 172 ? 16.323 15.542 6.657 1.00 36.24 172 PHE B O 1
ATOM 2356 N N . ALA B 1 173 ? 18.212 15.045 5.548 1.00 37.11 173 ALA B N 1
ATOM 2357 C CA . ALA B 1 173 ? 17.511 14.565 4.362 1.00 38.44 173 ALA B CA 1
ATOM 2358 C C . ALA B 1 173 ? 16.790 13.251 4.638 1.00 39.95 173 ALA B C 1
ATOM 2359 O O . ALA B 1 173 ? 15.622 13.073 4.275 1.00 39.86 173 ALA B O 1
ATOM 2361 N N . TRP B 1 174 ? 17.456 12.328 5.312 1.00 42.52 174 TRP B N 1
ATOM 2362 C CA . TRP B 1 174 ? 16.800 11.059 5.587 1.00 44.36 174 TRP B CA 1
ATOM 2363 C C . TRP B 1 174 ? 15.975 11.020 6.870 1.00 45.86 174 TRP B C 1
ATOM 2364 O O . TRP B 1 174 ? 15.286 10.027 7.124 1.00 46.50 174 TRP B O 1
ATOM 2375 N N . LEU B 1 175 ? 15.999 12.100 7.653 1.00 46.76 175 LEU B N 1
ATOM 2376 C CA . LEU B 1 175 ? 14.951 12.289 8.646 1.00 47.25 175 LEU B CA 1
ATOM 2377 C C . LEU B 1 175 ? 13.652 12.572 7.924 1.00 47.38 175 LEU B C 1
ATOM 2378 O O . LEU B 1 175 ? 12.627 12.038 8.314 1.00 48.08 175 LEU B O 1
ATOM 2383 N N . ARG B 1 176 ? 13.704 13.420 6.894 1.00 47.56 176 ARG B N 1
ATOM 2384 C CA . ARG B 1 176 ? 12.502 13.925 6.189 1.00 47.94 176 ARG B CA 1
ATOM 2385 C C . ARG B 1 176 ? 12.021 13.111 4.972 1.00 49.27 176 ARG B C 1
ATOM 2386 O O . ARG B 1 176 ? 10.902 13.310 4.518 1.00 49.14 176 ARG B O 1
ATOM 2394 N N . PHE B 1 177 ? 12.873 12.242 4.428 1.00 50.97 177 PHE B N 1
ATOM 2395 C CA . PHE B 1 177 ? 12.518 11.381 3.271 1.00 51.92 177 PHE B CA 1
ATOM 2396 C C . PHE B 1 177 ? 13.287 10.063 3.284 1.00 51.75 177 PHE B C 1
ATOM 2397 O O . PHE B 1 177 ? 12.700 9.013 3.487 1.00 52.66 177 PHE B O 1
ATOM 2405 N N . TYR B 1 180 ? 12.619 7.593 -2.253 1.00 47.51 180 TYR B N 1
ATOM 2406 C CA . TYR B 1 180 ? 13.469 7.610 -3.476 1.00 47.78 180 TYR B CA 1
ATOM 2407 C C . TYR B 1 180 ? 12.698 7.263 -4.763 1.00 47.37 180 TYR B C 1
ATOM 2408 O O . TYR B 1 180 ? 12.140 6.169 -4.894 1.00 48.05 180 TYR B O 1
ATOM 2417 N N . ASN B 1 181 ? 12.643 8.203 -5.701 1.00 46.96 181 ASN B N 1
ATOM 2418 C CA . ASN B 1 181 ? 11.905 8.014 -6.964 1.00 46.35 181 ASN B CA 1
ATOM 2419 C C . ASN B 1 181 ? 12.704 7.381 -8.102 1.00 45.92 181 ASN B C 1
ATOM 2420 O O . ASN B 1 181 ? 12.190 7.261 -9.233 1.00 46.27 181 ASN B O 1
ATOM 2425 N N . CYS B 1 182 ? 13.951 7.006 -7.838 1.00 45.14 182 CYS B N 1
ATOM 2426 C CA . CYS B 1 182 ? 14.825 6.492 -8.897 1.00 44.51 182 CYS B CA 1
ATOM 2427 C C . CYS B 1 182 ? 14.946 4.979 -8.829 1.00 44.14 182 CYS B C 1
ATOM 2428 O O . CYS B 1 182 ? 15.053 4.393 -7.729 1.00 44.32 182 CYS B O 1
ATOM 2431 N N . GLY B 1 183 ? 14.950 4.354 -10.002 1.00 42.86 183 GLY B N 1
ATOM 2432 C CA . GLY B 1 183 ? 15.119 2.909 -10.110 1.00 42.29 183 GLY B CA 1
ATOM 2433 C C . GLY B 1 183 ? 16.525 2.493 -10.496 1.00 41.89 183 GLY B C 1
ATOM 2434 O O . GLY B 1 183 ? 16.919 1.353 -10.249 1.00 42.34 183 GLY B O 1
ATOM 2435 N N . ILE B 1 184 ? 17.283 3.397 -11.118 1.00 41.15 184 ILE B N 1
ATOM 2436 C CA . ILE B 1 184 ? 18.691 3.145 -11.433 1.00 40.64 184 ILE B CA 1
ATOM 2437 C C . ILE B 1 184 ? 19.522 4.278 -10.829 1.00 40.61 184 ILE B C 1
ATOM 2438 O O . ILE B 1 184 ? 19.234 5.458 -11.027 1.00 39.67 184 ILE B O 1
ATOM 2443 N N . THR B 1 185 ? 20.559 3.918 -10.113 1.00 40.97 185 THR B N 1
ATOM 2444 C CA . THR B 1 185 ? 21.484 4.863 -9.562 1.00 41.66 185 THR B CA 1
ATOM 2445 C C . THR B 1 185 ? 22.855 4.387 -9.912 1.00 41.87 185 THR B C 1
ATOM 2446 O O . THR B 1 185 ? 23.234 3.334 -9.539 1.00 42.26 185 THR B O 1
ATOM 2450 N N . TRP B 1 186 ? 23.603 5.191 -10.625 1.00 42.26 186 TRP B N 1
ATOM 2451 C CA . TRP B 1 186 ? 24.869 4.779 -11.159 1.00 43.14 186 TRP B CA 1
ATOM 2452 C C . TRP B 1 186 ? 25.964 5.717 -10.701 1.00 43.13 186 TRP B C 1
ATOM 2453 O O . TRP B 1 186 ? 25.986 6.838 -11.074 1.00 43.13 186 TRP B O 1
ATOM 2464 N N . LEU B 1 187 ? 26.885 5.246 -9.891 1.00 43.59 187 LEU B N 1
ATOM 2465 C CA . LEU B 1 187 ? 27.939 6.105 -9.419 1.00 44.38 187 LEU B CA 1
ATOM 2466 C C . LEU B 1 187 ? 29.255 5.912 -10.107 1.00 45.44 187 LEU B C 1
ATOM 2467 O O . LEU B 1 187 ? 29.556 4.850 -10.519 1.00 45.65 187 LEU B O 1
ATOM 2472 N N . VAL B 1 188 ? 30.048 6.964 -10.188 1.00 46.67 188 VAL B N 1
ATOM 2473 C CA . VAL B 1 188 ? 31.446 6.882 -10.537 1.00 47.67 188 VAL B CA 1
ATOM 2474 C C . VAL B 1 188 ? 32.283 7.696 -9.578 1.00 49.47 188 VAL B C 1
ATOM 2475 O O . VAL B 1 188 ? 32.004 8.839 -9.407 1.00 48.84 188 VAL B O 1
ATOM 2479 N N . LEU B 1 189 ? 33.314 7.105 -8.981 1.00 52.06 189 LEU B N 1
ATOM 2480 C CA . LEU B 1 189 ? 34.296 7.792 -8.126 1.00 54.26 189 LEU B CA 1
ATOM 2481 C C . LEU B 1 189 ? 35.644 7.475 -8.722 1.00 55.59 189 LEU B C 1
ATOM 2482 O O . LEU B 1 189 ? 35.655 6.821 -9.732 1.00 56.97 189 LEU B O 1
ATOM 2487 N N . ASP B 1 190 ? 36.794 7.866 -8.163 1.00 56.89 190 ASP B N 1
ATOM 2488 C CA . ASP B 1 190 ? 37.051 8.829 -7.096 1.00 57.44 190 ASP B CA 1
ATOM 2489 C C . ASP B 1 190 ? 38.135 9.804 -7.581 1.00 57.88 190 ASP B C 1
ATOM 2490 O O . ASP B 1 190 ? 37.917 10.997 -7.746 1.00 58.18 190 ASP B O 1
ATOM 2492 N N . GLY B 1 193 ? 37.255 11.903 -2.910 1.00 59.59 193 GLY B N 1
ATOM 2493 C CA . GLY B 1 193 ? 35.791 11.973 -2.772 1.00 59.16 193 GLY B CA 1
ATOM 2494 C C . GLY B 1 193 ? 35.025 12.518 -3.977 1.00 58.76 193 GLY B C 1
ATOM 2495 O O . GLY B 1 193 ? 33.913 13.069 -3.830 1.00 59.24 193 GLY B O 1
ATOM 2496 N N . SER B 1 194 ? 35.603 12.386 -5.172 1.00 57.97 194 SER B N 1
ATOM 2497 C CA . SER B 1 194 ? 34.928 12.857 -6.382 1.00 57.03 194 SER B CA 1
ATOM 2498 C C . SER B 1 194 ? 33.851 11.853 -6.778 1.00 55.41 194 SER B C 1
ATOM 2499 O O . SER B 1 194 ? 34.053 10.637 -6.681 1.00 55.76 194 SER B O 1
ATOM 2502 N N . VAL B 1 195 ? 32.711 12.365 -7.227 1.00 53.21 195 VAL B N 1
ATOM 2503 C CA . VAL B 1 195 ? 31.555 11.532 -7.517 1.00 51.11 195 VAL B CA 1
ATOM 2504 C C . VAL B 1 195 ? 30.734 12.116 -8.629 1.00 49.64 195 VAL B C 1
ATOM 2505 O O . VAL B 1 195 ? 30.474 13.308 -8.657 1.00 49.88 195 VAL B O 1
ATOM 2509 N N . VAL B 1 196 ? 30.324 11.265 -9.549 1.00 48.12 196 VAL B N 1
ATOM 2510 C CA . VAL B 1 196 ? 29.334 11.630 -10.547 1.00 46.70 196 VAL B CA 1
ATOM 2511 C C . VAL B 1 196 ? 28.205 10.648 -10.359 1.00 45.63 196 VAL B C 1
ATOM 2512 O O . VAL B 1 196 ? 28.426 9.443 -10.238 1.00 45.43 196 VAL B O 1
ATOM 2516 N N . LEU B 1 197 ? 26.991 11.155 -10.292 1.00 44.32 197 LEU B N 1
ATOM 2517 C CA . LEU B 1 197 ? 25.871 10.300 -9.936 1.00 43.47 197 LEU B CA 1
ATOM 2518 C C . LEU B 1 197 ? 24.885 10.381 -11.061 1.00 42.00 197 LEU B C 1
ATOM 2519 O O . LEU B 1 197 ? 24.383 11.456 -11.346 1.00 41.42 197 LEU B O 1
ATOM 2524 N N . ARG B 1 198 ? 24.627 9.257 -11.721 1.00 41.02 198 ARG B N 1
ATOM 2525 C CA . ARG B 1 198 ? 23.588 9.219 -12.748 1.00 40.95 198 ARG B CA 1
ATOM 2526 C C . ARG B 1 198 ? 22.370 8.511 -12.185 1.00 39.89 198 ARG B C 1
ATOM 2527 O O . ARG B 1 198 ? 22.452 7.343 -11.842 1.00 39.82 198 ARG B O 1
ATOM 2531 N N . GLU B 1 199 ? 21.257 9.236 -12.107 1.00 38.98 199 GLU B N 1
ATOM 2532 C CA . GLU B 1 199 ? 19.989 8.715 -11.639 1.00 38.72 199 GLU B CA 1
ATOM 2533 C C . GLU B 1 199 ? 18.914 8.678 -12.742 1.00 38.62 199 GLU B C 1
ATOM 2534 O O . GLU B 1 199 ? 18.832 9.576 -13.577 1.00 38.56 199 GLU B O 1
ATOM 2540 N N . PHE B 1 200 ? 18.090 7.629 -12.719 1.00 38.31 200 PHE B N 1
ATOM 2541 C CA . PHE B 1 200 ? 16.985 7.453 -13.666 1.00 38.00 200 PHE B CA 1
ATOM 2542 C C . PHE B 1 200 ? 15.788 7.138 -12.826 1.00 37.69 200 PHE B C 1
ATOM 2543 O O . PHE B 1 200 ? 15.857 6.289 -11.950 1.00 36.33 200 PHE B O 1
ATOM 2551 N N . GLY B 1 201 ? 14.698 7.842 -13.085 1.00 38.32 201 GLY B N 1
ATOM 2552 C CA . GLY B 1 201 ? 13.467 7.623 -12.361 1.00 38.68 201 GLY B CA 1
ATOM 2553 C C . GLY B 1 201 ? 12.290 8.157 -13.128 1.00 39.46 201 GLY B C 1
ATOM 2554 O O . GLY B 1 201 ? 12.351 8.397 -14.342 1.00 39.38 201 GLY B O 1
ATOM 2555 N N . SER B 1 202 ? 11.199 8.309 -12.408 1.00 40.68 202 SER B N 1
ATOM 2556 C CA . SER B 1 202 ? 10.061 9.008 -12.913 1.00 41.75 202 SER B CA 1
ATOM 2557 C C . SER B 1 202 ? 9.321 9.643 -11.746 1.00 43.09 202 SER B C 1
ATOM 2558 O O . SER B 1 202 ? 9.287 9.100 -10.630 1.00 43.54 202 SER B O 1
ATOM 2561 N N . VAL B 1 203 ? 8.762 10.811 -12.025 1.00 44.28 203 VAL B N 1
ATOM 2562 C CA . VAL B 1 203 ? 7.961 11.573 -11.088 1.00 45.11 203 VAL B CA 1
ATOM 2563 C C . VAL B 1 203 ? 6.640 11.902 -11.791 1.00 46.40 203 VAL B C 1
ATOM 2564 O O . VAL B 1 203 ? 6.636 12.341 -12.960 1.00 45.76 203 VAL B O 1
ATOM 2568 N N . SER B 1 204 ? 5.523 11.639 -11.105 1.00 47.70 204 SER B N 1
ATOM 2569 C CA . SER B 1 204 ? 4.200 11.817 -11.709 1.00 48.89 204 SER B CA 1
ATOM 2570 C C . SER B 1 204 ? 4.135 11.144 -13.109 1.00 49.17 204 SER B C 1
ATOM 2571 O O . SER B 1 204 ? 3.673 11.757 -14.074 1.00 48.90 204 SER B O 1
ATOM 2574 N N . HIS B 1 205 ? 4.643 9.906 -13.192 1.00 49.59 205 HIS B N 1
ATOM 2575 C CA . HIS B 1 205 ? 4.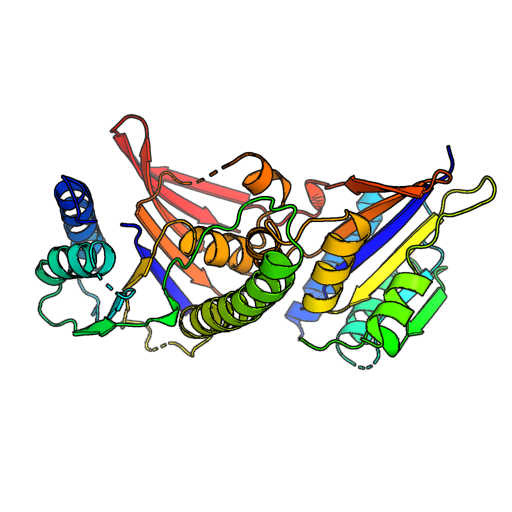703 9.095 -14.432 1.00 49.95 205 HIS B CA 1
ATOM 2576 C C . HIS B 1 205 ? 5.606 9.587 -15.564 1.00 49.48 205 HIS B C 1
ATOM 2577 O O . HIS B 1 205 ? 5.591 9.034 -16.659 1.00 49.65 205 HIS B O 1
ATOM 2584 N N . LEU B 1 206 ? 6.402 10.612 -15.305 1.00 49.10 206 LEU B N 1
ATOM 2585 C CA . LEU B 1 206 ? 7.259 11.185 -16.327 1.00 48.45 206 LEU B CA 1
ATOM 2586 C C . LEU B 1 206 ? 8.710 10.751 -16.095 1.00 47.44 206 LEU B C 1
ATOM 2587 O O . LEU B 1 206 ? 9.294 11.107 -15.073 1.00 46.67 206 LEU B O 1
ATOM 2592 N N . PRO B 1 207 ? 9.291 9.992 -17.042 1.00 46.33 207 PRO B N 1
ATOM 2593 C CA . PRO B 1 207 ? 10.673 9.562 -16.876 1.00 45.60 207 PRO B CA 1
ATOM 2594 C C . PRO B 1 207 ? 11.625 10.727 -16.888 1.00 44.76 207 PRO B C 1
ATOM 2595 O O . PRO B 1 207 ? 11.371 11.709 -17.559 1.00 45.05 207 PRO B O 1
ATOM 2599 N N . PHE B 1 208 ? 12.709 10.622 -16.137 1.00 43.57 208 PHE B N 1
ATOM 2600 C CA . PHE B 1 208 ? 13.745 11.625 -16.187 1.00 42.87 208 PHE B CA 1
ATOM 2601 C C . PHE B 1 208 ? 15.075 10.946 -16.001 1.00 42.70 208 PHE B C 1
ATOM 2602 O O . PHE B 1 208 ? 15.157 9.873 -15.424 1.00 42.82 208 PHE B O 1
ATOM 2610 N N . GLU B 1 209 ? 16.115 11.604 -16.472 1.00 42.54 209 GLU B N 1
ATOM 2611 C CA . GLU B 1 209 ? 17.466 11.186 -16.224 1.00 42.83 209 GLU B CA 1
ATOM 2612 C C . GLU B 1 209 ? 18.228 12.394 -15.706 1.00 42.29 209 GLU B C 1
ATOM 2613 O O . GLU B 1 209 ? 18.027 13.495 -16.177 1.00 42.24 209 GLU B O 1
ATOM 2619 N N . SER B 1 210 ? 19.107 12.191 -14.739 1.00 42.20 210 SER B N 1
ATOM 2620 C CA . SER B 1 210 ? 19.845 13.305 -14.138 1.00 41.93 210 SER B CA 1
ATOM 2621 C C . SER B 1 210 ? 21.302 12.957 -13.870 1.00 41.62 210 SER B C 1
ATOM 2622 O O . SER B 1 210 ? 21.604 11.866 -13.409 1.00 41.51 210 SER B O 1
ATOM 2625 N N . VAL B 1 211 ? 22.207 13.877 -14.176 1.00 41.31 211 VAL B N 1
ATOM 2626 C CA . VAL B 1 211 ? 23.615 13.695 -13.835 1.00 41.08 211 VAL B CA 1
ATOM 2627 C C . VAL B 1 211 ? 23.955 14.730 -12.771 1.00 41.34 211 VAL B C 1
ATOM 2628 O O . VAL B 1 211 ? 23.683 15.904 -12.938 1.00 40.90 211 VAL B O 1
ATOM 2632 N N . THR B 1 212 ? 24.535 14.282 -11.667 1.00 41.84 212 THR B N 1
ATOM 2633 C CA . THR B 1 212 ? 24.822 15.155 -10.536 1.00 42.00 212 THR B CA 1
ATOM 2634 C C . THR B 1 212 ? 26.286 15.084 -10.128 1.00 42.38 212 THR B C 1
ATOM 2635 O O . THR B 1 212 ? 26.825 14.002 -9.962 1.00 42.27 212 THR B O 1
ATOM 2639 N N . TYR B 1 213 ? 26.909 16.248 -9.959 1.00 43.26 213 TYR B N 1
ATOM 2640 C CA . TYR B 1 213 ? 28.328 16.351 -9.620 1.00 44.01 213 TYR B CA 1
ATOM 2641 C C . TYR B 1 213 ? 28.498 16.785 -8.187 1.00 44.69 213 TYR B C 1
ATOM 2642 O O . TYR B 1 213 ? 27.875 17.741 -7.749 1.00 45.40 213 TYR B O 1
ATOM 2651 N N . PHE B 1 214 ? 29.337 16.072 -7.459 1.00 45.81 214 PHE B N 1
ATOM 2652 C CA . PHE B 1 214 ? 29.774 16.509 -6.146 1.00 47.07 214 PHE B CA 1
ATOM 2653 C C . PHE B 1 214 ? 31.143 17.127 -6.298 1.00 48.06 214 PHE B C 1
ATOM 2654 O O . PHE B 1 214 ? 31.467 18.080 -5.584 1.00 48.96 214 PHE B O 1
#

CATH classification: 3.40.50.1240

Sequence (332 aa):
NTTKHIILVRHGTKEGCKQADITGKKLKDILNNKKVSVIYHSDIRAKETANIISKYFPDANLINDPNLNEGTKRINKAYETYFYKPSGDEDEYQLVICHGNVIRYFLCRALQIPLFAWLRFSSYNCGITWLVLDDEEGSVVLREFGSVSHLPFESVTYFTKHIILVRRHRLTKEGCKQADITGKKLKDILNNKKVSVIYHSDIRAKETANIISKYFPDANLINDPNLNEGTPYLPDPLPRHSKFDAQKIKEDNKRINKAYETYFYKPSDEDEYQLVICHGNNVIRYFLCRALQIPLFAWLRFYNCGITWLVLDGSVVLREFGSVSHLPFESVTYF

InterPro domains:
  IPR013078 Histidine phosphatase superfamily, clade-1 [PF00300] (105-185)
  IPR013078 Histidine phosphatase superfamily, clade-1 [PF00300] (207-278)
  IPR013078 Histidine phosphatase superfamily, clade-1 [SM00855] (104-243)
  IPR013078 Histidine phosphatase superfamily, clade-1 [cd07067] (104-281)
  IPR029033 Histidine phosphatase superfamily [G3DSA:3.40.50.1240] (102-284)
  IPR029033 Histidine phosphatase superfamily [SSF53254] (102-289)
  IPR051021 Mitochondrial serine/threonine phosphatase [PTHR20935] (26-293)

Nearest PDB structures (foldseek):
  3eoz-assembly1_A  TM=1.006E+00  e=1.223E-33  Plasmodium falciparum 3D7
  6cnl-assembly1_J  TM=8.796E-01  e=9.773E-15  Homo sapiens
  6cnl-assembly1_C  TM=8.754E-01  e=1.941E-14  Homo sapiens
  3f2i-assembly2_C  TM=6.930E-01  e=7.040E-05  Nostoc sp. PCC 7120 = FACHB-418
  3f2i-assembly3_E  TM=6.971E-01  e=7.493E-05  Nostoc sp. PCC 7120 = FACHB-418